Protein AF-K0Z4N2-F1 (afdb_monomer)

pLDDT: mean 85.34, std 14.77, range [38.12, 98.19]

Radius of gyration: 24.82 Å; Cα contacts (8 Å, |Δi|>4): 175; chains: 1; bounding box: 61×35×65 Å

Sequence (182 aa):
MTEPVSRLRSAIESILLVVDEPAPVEAIARALDAPEGDVRAELDAIGEELRARGSGAVLRGGEEGYRLYTSPDNAEAVEAFLVSGSRSRLSRAALETLAVVAYRQPATRAQVAAVRGVNVDGVMRTLNQRGLIRETEEPEGHARRYETTALFLEQLGISSLEELPDLAPLLPDVDLIDEEDE

Structure (mmCIF, N/CA/C/O backbone):
data_AF-K0Z4N2-F1
#
_entry.id   AF-K0Z4N2-F1
#
loop_
_atom_site.group_PDB
_atom_site.id
_atom_site.type_symbol
_atom_site.label_atom_id
_atom_site.label_alt_id
_atom_site.label_comp_id
_atom_site.label_asym_id
_atom_site.label_entity_id
_atom_site.label_seq_id
_atom_site.pdbx_PDB_ins_code
_atom_site.Cartn_x
_atom_site.Cartn_y
_atom_site.Cartn_z
_atom_site.occupancy
_atom_site.B_iso_or_equiv
_atom_site.auth_seq_id
_atom_site.auth_comp_id
_atom_site.auth_asym_id
_atom_site.auth_atom_id
_atom_site.pdbx_PDB_model_num
ATOM 1 N N . MET A 1 1 ? -11.254 19.600 28.649 1.00 46.41 1 MET A N 1
ATOM 2 C CA . MET A 1 1 ? -10.120 18.667 28.498 1.00 46.41 1 MET A CA 1
ATOM 3 C C . MET A 1 1 ? -10.729 17.297 28.327 1.00 46.41 1 MET A C 1
ATOM 5 O O . MET A 1 1 ? -11.388 16.848 29.253 1.00 46.41 1 MET A O 1
ATOM 9 N N . THR A 1 2 ? -10.638 16.712 27.138 1.00 66.00 2 THR A N 1
ATOM 10 C CA . THR A 1 2 ? -11.106 15.340 26.906 1.00 66.00 2 THR A CA 1
ATOM 11 C C . THR A 1 2 ? -10.157 14.411 27.652 1.00 66.00 2 THR A C 1
ATOM 13 O O . THR A 1 2 ? -8.941 14.564 27.513 1.00 66.00 2 THR A O 1
ATOM 16 N N . GLU A 1 3 ? -10.682 13.531 28.502 1.00 77.56 3 GLU A N 1
ATOM 17 C CA . GLU A 1 3 ? -9.845 12.527 29.158 1.00 77.56 3 GLU A CA 1
ATOM 18 C C . GLU A 1 3 ? -9.183 11.637 28.096 1.00 77.56 3 GLU A C 1
ATOM 20 O O . GLU A 1 3 ? -9.806 11.338 27.072 1.00 77.56 3 GLU A O 1
ATOM 25 N N . PRO A 1 4 ? -7.907 11.259 28.287 1.00 85.44 4 PRO A N 1
ATOM 26 C CA . PRO A 1 4 ? -7.236 10.352 27.372 1.00 85.44 4 PRO A CA 1
ATOM 27 C C . PRO A 1 4 ? -7.932 8.988 27.383 1.00 85.44 4 PRO A C 1
ATOM 29 O O . PRO A 1 4 ? -8.394 8.521 28.424 1.00 85.44 4 PRO A O 1
ATOM 32 N N . VAL A 1 5 ? -7.982 8.345 26.216 1.00 92.62 5 VAL A N 1
ATOM 33 C CA . VAL A 1 5 ? -8.509 6.983 26.081 1.00 92.62 5 VAL A CA 1
ATOM 34 C C . VAL A 1 5 ? -7.691 5.983 26.905 1.00 92.62 5 VAL A C 1
ATOM 36 O O . VAL A 1 5 ? -6.533 6.234 27.254 1.00 92.62 5 VAL A O 1
ATOM 39 N N . SER A 1 6 ? -8.288 4.825 27.202 1.00 95.94 6 SER A N 1
ATOM 40 C CA . SER A 1 6 ? -7.602 3.739 27.905 1.00 95.94 6 SER A CA 1
ATOM 41 C C . SER A 1 6 ? -6.339 3.300 27.142 1.00 95.94 6 SER A C 1
ATOM 43 O O . SER A 1 6 ? -6.245 3.409 25.915 1.00 95.94 6 SER A O 1
ATOM 45 N N . ARG A 1 7 ? -5.342 2.766 27.861 1.00 96.56 7 ARG A N 1
ATOM 46 C CA . ARG A 1 7 ? -4.128 2.221 27.224 1.00 96.56 7 ARG A CA 1
ATOM 47 C C . ARG A 1 7 ? -4.462 1.076 26.263 1.00 96.56 7 ARG A C 1
ATOM 49 O O . ARG A 1 7 ? -3.829 0.968 25.216 1.00 96.56 7 ARG A O 1
ATOM 56 N N . LEU A 1 8 ? -5.451 0.255 26.621 1.00 97.44 8 LEU A N 1
ATOM 57 C CA . LEU A 1 8 ? -5.945 -0.841 25.789 1.00 97.44 8 LEU A CA 1
ATOM 58 C C . LEU A 1 8 ? -6.506 -0.301 24.472 1.00 97.44 8 LEU A C 1
ATOM 60 O O . LEU A 1 8 ? -6.065 -0.714 23.403 1.00 97.44 8 LEU A O 1
ATOM 64 N N . ARG A 1 9 ? -7.396 0.690 24.552 1.00 97.50 9 ARG A N 1
ATOM 65 C CA . ARG A 1 9 ? -7.976 1.343 23.382 1.00 97.50 9 ARG A CA 1
ATOM 66 C C . ARG A 1 9 ? -6.918 1.947 22.467 1.00 97.50 9 ARG A C 1
ATOM 68 O O . ARG A 1 9 ? -6.932 1.693 21.267 1.00 97.50 9 ARG A O 1
ATOM 75 N N . SER A 1 10 ? -5.963 2.683 23.032 1.00 97.88 10 SER A N 1
ATOM 76 C CA . SER A 1 10 ? -4.859 3.270 22.262 1.00 97.88 10 SER A CA 1
ATOM 77 C C . SER A 1 10 ? -4.034 2.210 21.512 1.00 97.88 10 SER A C 1
ATOM 79 O O . SER A 1 10 ? -3.624 2.431 20.368 1.00 97.88 10 SER A O 1
ATOM 81 N N . ALA A 1 11 ? -3.815 1.041 22.120 1.00 98.00 11 ALA A N 1
ATOM 82 C CA . ALA A 1 11 ? -3.114 -0.064 21.474 1.00 98.00 11 ALA A CA 1
ATOM 83 C C . ALA A 1 11 ? -3.951 -0.715 20.357 1.00 98.00 11 ALA A C 1
ATOM 85 O O . ALA A 1 11 ? -3.418 -0.984 19.281 1.00 98.00 11 ALA A O 1
ATOM 86 N N . ILE A 1 12 ? -5.260 -0.901 20.568 1.00 98.19 12 ILE A N 1
ATOM 87 C CA . ILE A 1 12 ? -6.187 -1.417 19.547 1.00 98.19 12 ILE A CA 1
ATOM 88 C C . ILE A 1 12 ? -6.228 -0.483 18.332 1.00 98.19 12 ILE A C 1
ATOM 90 O O . ILE A 1 12 ? -6.081 -0.947 17.205 1.00 98.19 12 ILE A O 1
ATOM 94 N N . GLU A 1 13 ? -6.362 0.830 18.543 1.00 96.94 13 GLU A N 1
ATOM 95 C CA . GLU A 1 13 ? -6.340 1.830 17.464 1.00 96.94 13 GLU A CA 1
ATOM 96 C C . GLU A 1 13 ? -5.040 1.757 16.650 1.00 96.94 13 GLU A C 1
ATOM 98 O O . GLU A 1 13 ? -5.069 1.831 15.421 1.00 96.94 13 GLU A O 1
ATOM 103 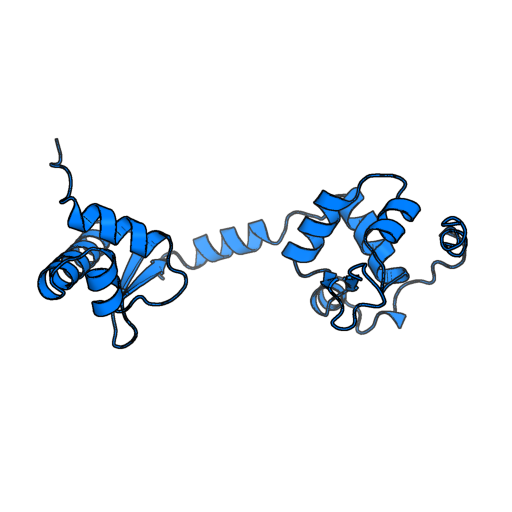N N . SER A 1 14 ? -3.906 1.540 17.323 1.00 96.44 14 SER A N 1
ATOM 104 C CA . SER A 1 14 ? -2.604 1.378 16.667 1.00 96.44 14 SER A CA 1
ATOM 105 C C . SER A 1 14 ? -2.537 0.112 15.808 1.00 96.44 14 SER A C 1
ATOM 107 O O . SER A 1 14 ? -2.009 0.159 14.700 1.00 96.44 14 SER A O 1
ATOM 109 N N . ILE A 1 15 ? -3.092 -1.009 16.283 1.00 95.25 15 ILE A N 1
ATOM 110 C CA . ILE A 1 15 ? -3.176 -2.252 15.500 1.00 95.25 15 ILE A CA 1
ATOM 111 C C . ILE A 1 15 ? -4.070 -2.040 14.275 1.00 95.25 15 ILE A C 1
ATOM 113 O O . ILE A 1 15 ? -3.644 -2.311 13.155 1.00 95.25 15 ILE A O 1
ATOM 117 N N . LEU A 1 16 ? -5.275 -1.493 14.466 1.00 94.88 16 LEU A N 1
ATOM 118 C CA . LEU A 1 16 ? -6.239 -1.248 13.387 1.00 94.88 16 LEU A CA 1
ATOM 119 C C . LEU A 1 16 ? -5.698 -0.328 12.281 1.00 94.88 16 LEU A C 1
ATOM 121 O O . LEU A 1 16 ? -6.149 -0.421 11.142 1.00 94.88 16 LEU A O 1
ATOM 125 N N . LEU A 1 17 ? -4.756 0.560 12.612 1.00 92.06 17 LEU A N 1
ATOM 126 C CA . LEU A 1 17 ? -4.110 1.457 11.654 1.00 92.06 17 LEU A CA 1
ATOM 127 C C . LEU A 1 17 ? -3.089 0.743 10.753 1.00 92.06 17 LEU A C 1
ATOM 129 O O . LEU A 1 17 ? -2.854 1.194 9.634 1.00 92.06 17 LEU A O 1
ATOM 133 N N . VAL A 1 18 ? -2.459 -0.329 11.241 1.00 86.75 18 VAL A N 1
ATOM 134 C CA . VAL A 1 18 ? -1.346 -1.008 10.553 1.00 86.75 18 VAL A CA 1
ATOM 135 C C . VAL A 1 18 ? -1.805 -2.242 9.773 1.00 86.75 18 VAL A C 1
ATOM 137 O O . VAL A 1 18 ? -1.155 -2.607 8.798 1.00 86.75 18 VAL A O 1
ATOM 140 N N . VAL A 1 19 ? -2.910 -2.878 10.170 1.00 83.06 19 VAL A N 1
ATOM 141 C CA . VAL A 1 19 ? -3.409 -4.095 9.508 1.00 83.06 19 VAL A CA 1
ATOM 142 C C . VAL A 1 19 ? -3.964 -3.818 8.105 1.00 83.06 19 VAL A C 1
ATOM 144 O O . VAL A 1 19 ? -4.750 -2.896 7.875 1.00 83.06 19 VAL A O 1
ATOM 147 N N . ASP A 1 20 ? -3.576 -4.659 7.153 1.00 83.56 20 ASP A N 1
ATOM 148 C CA . ASP A 1 20 ? -4.016 -4.655 5.757 1.00 83.56 20 ASP A CA 1
ATOM 149 C C . ASP A 1 20 ? -5.098 -5.707 5.455 1.00 83.56 20 ASP A C 1
ATOM 151 O O . ASP A 1 20 ? -5.709 -5.670 4.383 1.00 83.56 20 ASP A O 1
ATOM 155 N N . GLU A 1 21 ? -5.418 -6.561 6.426 1.00 84.31 21 GLU A N 1
ATOM 156 C CA . GLU A 1 21 ? -6.485 -7.568 6.402 1.00 84.31 21 GLU A CA 1
ATOM 157 C C . GLU A 1 21 ? -7.350 -7.485 7.678 1.00 84.31 21 GLU A C 1
ATOM 159 O O . GLU A 1 21 ? -6.913 -6.910 8.682 1.00 84.31 21 GLU A O 1
ATOM 164 N N . PRO A 1 22 ? -8.602 -7.992 7.663 1.00 91.44 22 PRO A N 1
ATOM 165 C CA . PRO A 1 22 ? -9.413 -8.125 8.873 1.00 91.44 22 PRO A CA 1
ATOM 166 C C . PRO A 1 22 ? -8.666 -8.861 9.992 1.00 91.44 22 PRO A C 1
ATOM 168 O O . PRO A 1 22 ? -8.147 -9.955 9.793 1.00 91.44 22 PRO A O 1
ATOM 171 N N . ALA A 1 23 ? -8.606 -8.247 11.175 1.00 92.50 23 ALA A N 1
ATOM 172 C CA . ALA A 1 23 ? -7.910 -8.794 12.333 1.00 92.50 23 ALA A CA 1
ATOM 173 C C . ALA A 1 23 ? -8.903 -9.489 13.285 1.00 92.50 23 ALA A C 1
ATOM 175 O O . ALA A 1 23 ? -9.780 -8.811 13.838 1.00 92.50 23 ALA A O 1
ATOM 176 N N . PRO A 1 24 ? -8.788 -10.812 13.515 1.00 97.19 24 PRO A N 1
ATOM 177 C CA . PRO A 1 24 ? -9.640 -11.522 14.467 1.00 97.19 24 PRO A CA 1
ATOM 178 C C . PRO A 1 24 ? -9.479 -10.983 15.892 1.00 97.19 24 PRO A C 1
ATOM 180 O O . PRO A 1 24 ? -8.371 -10.627 16.310 1.00 97.19 24 PRO A O 1
ATOM 183 N N . VAL A 1 25 ? -10.567 -10.957 16.668 1.00 97.44 25 VAL A N 1
ATOM 184 C CA . VAL A 1 25 ? -10.555 -10.447 18.055 1.00 97.44 25 VAL A CA 1
ATOM 185 C C . VAL A 1 25 ? -9.572 -11.241 18.910 1.00 97.44 25 VAL A C 1
ATOM 187 O O . VAL A 1 25 ? -8.819 -10.664 19.688 1.00 97.44 25 VAL A O 1
ATOM 190 N N . GLU A 1 26 ? -9.523 -12.552 18.702 1.00 97.56 26 GLU A N 1
ATOM 191 C CA . GLU A 1 26 ? -8.652 -13.499 19.392 1.00 97.56 26 GLU A CA 1
ATOM 192 C C . GLU A 1 26 ? -7.171 -13.187 19.119 1.00 97.56 26 GLU A C 1
ATOM 194 O O . GLU A 1 26 ? -6.314 -13.343 19.991 1.00 97.56 26 GLU A O 1
ATOM 199 N N . ALA A 1 27 ? -6.849 -12.726 17.905 1.00 96.62 27 ALA A N 1
ATOM 200 C CA . ALA A 1 27 ? -5.492 -12.342 17.529 1.00 96.62 27 ALA A CA 1
ATOM 201 C C . ALA A 1 27 ? -5.078 -11.018 18.188 1.00 96.62 27 ALA A C 1
ATOM 203 O O . ALA A 1 27 ? -3.973 -10.926 18.726 1.00 96.62 27 ALA A O 1
ATOM 204 N N . ILE A 1 28 ? -5.973 -10.023 18.202 1.00 97.31 28 ILE A N 1
ATOM 205 C CA . ILE A 1 28 ? -5.749 -8.731 18.869 1.00 97.31 28 ILE A CA 1
ATOM 206 C C . ILE A 1 28 ? -5.593 -8.937 20.382 1.00 97.31 28 ILE A C 1
ATOM 208 O O . ILE A 1 28 ? -4.630 -8.456 20.975 1.00 97.31 28 ILE A O 1
ATOM 212 N N . ALA A 1 29 ? -6.497 -9.699 20.998 1.00 98.12 29 ALA A N 1
ATOM 213 C CA . ALA A 1 29 ? -6.470 -10.033 22.419 1.00 98.12 29 ALA A CA 1
ATOM 214 C C . ALA A 1 29 ? -5.163 -10.718 22.826 1.00 98.12 29 ALA A C 1
ATOM 216 O O . ALA A 1 29 ? -4.517 -10.306 23.789 1.00 98.12 29 ALA A O 1
ATOM 217 N N . ARG A 1 30 ? -4.714 -11.700 22.035 1.00 97.94 30 ARG A N 1
ATOM 218 C CA . ARG A 1 30 ? -3.434 -12.383 22.254 1.00 97.94 30 ARG A CA 1
ATOM 219 C C . ARG A 1 30 ? -2.238 -11.440 22.139 1.00 97.94 30 ARG A C 1
ATOM 221 O O . ARG A 1 30 ? -1.315 -11.546 22.937 1.00 97.94 30 ARG A O 1
ATOM 228 N N . ALA A 1 31 ? -2.234 -10.539 21.156 1.00 97.06 31 ALA A N 1
ATOM 229 C CA . ALA A 1 31 ? -1.140 -9.589 20.961 1.00 97.06 31 ALA A CA 1
ATOM 230 C C . ALA A 1 31 ? -1.033 -8.565 22.104 1.00 97.06 31 ALA A C 1
ATOM 232 O O . ALA A 1 31 ? 0.063 -8.097 22.410 1.00 97.06 31 ALA A O 1
ATOM 233 N N . LEU A 1 32 ? -2.163 -8.220 22.723 1.00 97.38 32 LEU A N 1
ATOM 234 C CA . LEU A 1 32 ? -2.250 -7.222 23.788 1.00 97.38 32 LEU A CA 1
ATOM 235 C C . LEU A 1 32 ? -2.243 -7.815 25.203 1.00 97.38 32 LEU A C 1
ATOM 237 O O . LEU A 1 32 ? -2.269 -7.042 26.157 1.00 97.38 32 LEU A O 1
ATOM 241 N N . ASP A 1 33 ? -2.205 -9.146 25.333 1.00 97.38 33 ASP A N 1
ATOM 242 C CA . ASP A 1 33 ? -2.365 -9.867 26.605 1.00 97.38 33 ASP A CA 1
ATOM 243 C C . ASP A 1 33 ? -3.605 -9.380 27.384 1.00 97.38 33 ASP A C 1
ATOM 245 O O . ASP A 1 33 ? -3.544 -9.013 28.558 1.00 97.38 33 ASP A O 1
ATOM 249 N N . ALA A 1 34 ? -4.741 -9.302 26.682 1.00 97.56 34 ALA A N 1
ATOM 250 C CA . ALA A 1 34 ? -5.994 -8.752 27.194 1.00 97.56 34 ALA A CA 1
ATOM 251 C C . ALA A 1 34 ? -7.169 -9.727 26.991 1.00 97.56 34 ALA A C 1
ATOM 253 O O . ALA A 1 34 ? -7.159 -10.507 26.037 1.00 97.56 34 ALA A O 1
ATOM 254 N N . PRO A 1 35 ? -8.215 -9.684 27.839 1.00 98.19 35 PRO A N 1
ATOM 255 C CA . PRO A 1 35 ? -9.422 -10.479 27.628 1.00 98.19 35 PRO A CA 1
ATOM 256 C C . PRO A 1 35 ? -10.139 -10.103 26.325 1.00 98.19 35 PRO A C 1
ATOM 258 O O . PRO A 1 35 ? -10.365 -8.927 26.043 1.00 98.19 35 PRO A O 1
ATOM 261 N N . GLU A 1 36 ? -10.588 -11.099 25.557 1.00 97.38 36 GLU A N 1
ATOM 262 C CA . GLU A 1 36 ? -11.327 -10.875 24.301 1.00 97.38 36 GLU A CA 1
ATOM 263 C C . GLU A 1 36 ? -12.598 -10.035 24.490 1.00 97.38 36 GLU A C 1
ATOM 265 O O . GLU A 1 36 ? -12.964 -9.257 23.609 1.00 97.38 36 GLU A O 1
ATOM 270 N N . GLY A 1 37 ? -13.261 -10.163 25.646 1.00 97.50 37 GLY A N 1
ATOM 271 C CA . GLY A 1 37 ? -14.437 -9.363 25.990 1.00 97.50 37 GLY A CA 1
ATOM 272 C C . GLY A 1 37 ? -14.130 -7.867 26.088 1.00 97.50 37 GLY A C 1
ATOM 273 O O . GLY A 1 37 ? -14.891 -7.058 25.561 1.00 97.50 37 GLY A O 1
ATOM 274 N N . ASP A 1 38 ? -12.990 -7.511 26.682 1.00 97.94 38 ASP A N 1
ATOM 275 C CA . ASP A 1 38 ? -12.554 -6.117 26.813 1.00 97.94 38 ASP A CA 1
ATOM 276 C C . ASP A 1 38 ? -12.148 -5.552 25.447 1.00 97.94 38 ASP A C 1
ATOM 278 O O . ASP A 1 38 ? -12.523 -4.437 25.093 1.00 97.94 38 ASP A O 1
ATOM 282 N N . VAL A 1 39 ? -11.448 -6.352 24.633 1.00 98.19 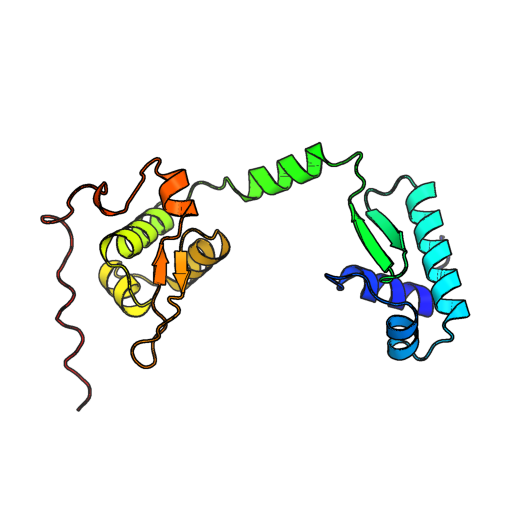39 VAL A N 1
ATOM 283 C CA . VAL A 1 39 ? -11.088 -5.974 23.257 1.00 98.19 39 VAL A CA 1
ATOM 284 C C . VAL A 1 39 ? -12.334 -5.735 22.408 1.00 98.19 39 VAL A C 1
ATOM 286 O O . VAL A 1 39 ? -12.406 -4.732 21.702 1.00 98.19 39 VAL A O 1
ATOM 289 N N . ARG A 1 40 ? -13.336 -6.619 22.489 1.00 97.12 40 ARG A N 1
ATOM 290 C CA . ARG A 1 40 ? -14.600 -6.464 21.759 1.00 97.12 40 ARG A CA 1
ATOM 291 C C . ARG A 1 40 ? -15.353 -5.211 22.200 1.00 97.12 40 ARG A C 1
ATOM 293 O O . ARG A 1 40 ? -15.808 -4.460 21.345 1.00 97.12 40 ARG A O 1
ATOM 300 N N . ALA A 1 41 ? -15.423 -4.956 23.505 1.00 96.94 41 ALA A N 1
ATOM 301 C CA . ALA A 1 41 ? -16.062 -3.756 24.037 1.00 96.94 41 ALA A CA 1
ATOM 302 C C . ALA A 1 41 ? -15.389 -2.470 23.527 1.00 96.94 41 ALA A C 1
ATOM 304 O O . ALA A 1 41 ? -16.078 -1.535 23.121 1.00 96.94 41 ALA A O 1
ATOM 305 N N . GLU A 1 42 ? -14.054 -2.433 23.493 1.00 98.00 42 GLU A N 1
ATOM 306 C CA . GLU A 1 42 ? -13.311 -1.288 22.956 1.00 98.00 42 GLU A CA 1
ATOM 307 C C . GLU A 1 42 ? -13.486 -1.148 21.435 1.00 98.00 42 GLU A C 1
ATOM 309 O O . GLU A 1 42 ? -13.669 -0.037 20.943 1.00 98.00 42 GLU A O 1
ATOM 314 N N . LEU A 1 43 ? -13.499 -2.248 20.673 1.00 97.94 43 LEU A N 1
ATOM 315 C CA . LEU 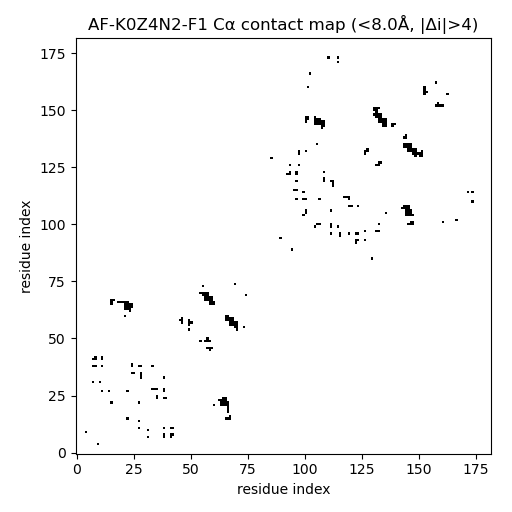A 1 43 ? -13.784 -2.224 19.232 1.00 97.94 43 LEU A CA 1
ATOM 316 C C . LEU A 1 43 ? -15.185 -1.673 18.937 1.00 97.94 43 LEU A C 1
ATOM 318 O O . LEU A 1 43 ? -15.341 -0.821 18.059 1.00 97.94 43 LEU A O 1
ATOM 322 N N . ASP A 1 44 ? -16.196 -2.111 19.685 1.00 96.69 44 ASP A N 1
ATOM 323 C CA . ASP A 1 44 ? -17.566 -1.623 19.534 1.00 96.69 44 ASP A CA 1
ATOM 324 C C . ASP A 1 44 ? -17.653 -0.127 19.885 1.00 96.69 44 ASP A C 1
ATOM 326 O O . ASP A 1 44 ? -18.230 0.653 19.122 1.00 96.69 44 ASP A O 1
ATOM 330 N N . ALA A 1 45 ? -16.997 0.303 20.970 1.00 96.56 45 ALA A N 1
ATOM 331 C CA . ALA A 1 45 ? -16.923 1.709 21.368 1.00 96.56 45 ALA A CA 1
ATOM 332 C C . ALA A 1 45 ? -16.206 2.591 20.329 1.00 96.56 45 ALA A C 1
ATOM 334 O O . ALA A 1 45 ? -16.687 3.682 20.017 1.00 96.56 45 ALA A O 1
ATOM 335 N N . ILE A 1 46 ? -15.095 2.120 19.749 1.00 97.25 46 ILE A N 1
ATOM 336 C CA . ILE A 1 46 ? -14.397 2.806 18.649 1.00 97.25 46 ILE A CA 1
ATOM 337 C C . ILE A 1 46 ? -15.340 2.955 17.451 1.00 97.25 46 ILE A C 1
ATOM 339 O O . ILE A 1 46 ? -15.450 4.039 16.877 1.00 97.25 46 ILE A O 1
ATOM 343 N N . GLY A 1 47 ? -16.035 1.881 17.068 1.00 96.69 47 GLY A N 1
ATOM 344 C CA . GLY A 1 47 ? -16.975 1.899 15.950 1.00 96.69 47 GLY A CA 1
ATOM 345 C C . GLY A 1 47 ? -18.112 2.903 16.148 1.00 96.69 47 GLY A C 1
ATOM 346 O O . GLY A 1 47 ? -18.399 3.690 15.244 1.00 96.69 47 GLY A O 1
ATOM 347 N N . GLU A 1 48 ? -18.730 2.907 17.329 1.00 96.31 48 GLU A N 1
ATOM 348 C CA . GLU A 1 48 ? -19.769 3.867 17.718 1.00 96.31 48 GLU A CA 1
ATOM 349 C C . GLU A 1 48 ? -19.253 5.309 17.689 1.00 96.31 48 GLU A C 1
ATOM 351 O O . GLU A 1 48 ? -19.886 6.176 17.088 1.00 96.31 48 GLU A O 1
ATOM 356 N N . GLU A 1 49 ? -18.077 5.579 18.263 1.00 96.00 49 GLU A N 1
ATOM 357 C CA . GLU A 1 49 ? -17.508 6.928 18.291 1.00 96.00 49 GLU A CA 1
ATOM 358 C C . GLU A 1 49 ? -17.196 7.455 16.885 1.00 96.00 49 GLU A C 1
ATOM 360 O O . GLU A 1 49 ? -17.512 8.606 16.564 1.00 96.00 49 GLU A O 1
ATOM 365 N N . LEU A 1 50 ? -16.608 6.615 16.024 1.00 96.12 50 LEU A N 1
ATOM 366 C CA . LEU A 1 50 ? -16.326 6.966 14.632 1.00 96.12 50 LEU A CA 1
ATOM 367 C C . LEU A 1 50 ? -17.609 7.336 13.881 1.00 96.12 50 LEU A C 1
ATOM 369 O O . LEU A 1 50 ? -17.615 8.331 13.151 1.00 96.12 50 LEU A O 1
ATOM 373 N N . ARG A 1 51 ? -18.698 6.586 14.091 1.00 94.69 51 ARG A N 1
ATOM 374 C CA . ARG A 1 51 ? -20.008 6.893 13.498 1.00 94.69 51 ARG A CA 1
ATOM 375 C C . ARG A 1 51 ? -20.603 8.174 14.076 1.00 94.69 51 ARG A C 1
ATOM 377 O O . ARG A 1 51 ? -20.994 9.050 13.311 1.00 94.69 51 ARG A O 1
ATOM 384 N N . ALA A 1 52 ? -20.627 8.314 15.401 1.00 96.12 52 ALA A N 1
ATOM 385 C CA . ALA A 1 52 ? -21.254 9.439 16.095 1.00 96.12 52 ALA A CA 1
ATOM 386 C C . ALA A 1 52 ? -20.635 10.792 15.716 1.00 96.12 52 ALA A C 1
ATOM 388 O O . ALA A 1 52 ? -21.345 11.790 15.606 1.00 96.12 52 ALA A O 1
ATOM 389 N N . ARG A 1 53 ? -19.320 10.832 15.472 1.00 96.00 53 ARG A N 1
ATOM 390 C CA . ARG A 1 53 ? -18.624 12.056 15.045 1.00 96.00 53 ARG A CA 1
ATOM 391 C C . ARG A 1 53 ? -18.650 12.305 13.531 1.00 96.00 53 ARG A C 1
ATOM 393 O O . ARG A 1 53 ? -18.057 13.284 13.088 1.00 96.00 53 ARG A O 1
ATOM 400 N N . GLY A 1 54 ? -19.261 11.418 12.738 1.00 94.62 54 GLY A N 1
ATOM 401 C CA . GLY A 1 54 ? -19.265 11.503 11.272 1.00 94.62 54 GLY A CA 1
ATOM 402 C C . GLY A 1 54 ? -17.880 11.298 10.646 1.00 94.62 54 GLY A C 1
ATOM 403 O O . GLY A 1 54 ? -17.495 12.018 9.727 1.00 94.62 54 GLY A O 1
ATOM 404 N N . SER A 1 55 ? -17.080 10.367 11.177 1.00 96.62 55 SER A N 1
ATOM 405 C CA . SER A 1 55 ? -15.709 10.142 10.713 1.00 96.62 55 SER A CA 1
ATOM 406 C C . SER A 1 55 ? -15.659 9.562 9.296 1.00 96.62 55 SER A C 1
ATOM 408 O O . SER A 1 55 ? -16.437 8.684 8.939 1.00 96.62 55 SER A O 1
ATOM 410 N N . GLY A 1 56 ? -14.665 9.982 8.507 1.00 96.00 56 GLY A N 1
ATOM 411 C CA . GLY A 1 56 ? -14.361 9.357 7.216 1.00 96.00 56 GLY A CA 1
ATOM 412 C C . GLY A 1 56 ? -13.750 7.954 7.323 1.00 96.00 56 GLY A C 1
ATOM 413 O O . GLY A 1 56 ? -13.612 7.294 6.297 1.00 96.00 56 GLY A O 1
ATOM 414 N N . ALA A 1 57 ? -13.392 7.505 8.529 1.00 95.38 57 ALA A N 1
ATOM 415 C CA . ALA A 1 57 ? -12.967 6.141 8.819 1.00 95.38 57 ALA A CA 1
ATOM 416 C C . ALA A 1 57 ? -14.133 5.340 9.415 1.00 95.38 57 ALA A C 1
ATOM 418 O O . ALA A 1 57 ? -14.812 5.809 10.327 1.00 95.38 57 ALA A O 1
ATOM 419 N N . VAL A 1 58 ? -14.339 4.122 8.920 1.00 94.94 58 VAL A N 1
ATOM 420 C CA . VAL A 1 58 ? -15.414 3.218 9.334 1.00 94.94 58 VAL A CA 1
ATOM 421 C C . VAL A 1 58 ? -14.804 1.904 9.793 1.00 94.94 58 VAL A C 1
ATOM 423 O O . VAL A 1 58 ? -14.217 1.176 8.995 1.00 94.94 58 VAL A O 1
ATOM 426 N N . LEU A 1 59 ? -14.975 1.578 11.072 1.00 96.62 59 LEU A N 1
ATOM 427 C CA . LEU A 1 59 ? -14.653 0.251 11.583 1.00 96.62 59 LEU A CA 1
ATOM 428 C C . LEU A 1 59 ? -15.753 -0.730 11.164 1.00 96.62 59 LEU A C 1
ATOM 430 O O . LEU A 1 59 ? -16.935 -0.517 11.459 1.00 96.62 59 LEU A O 1
ATOM 434 N N . ARG A 1 60 ? -15.364 -1.800 10.471 1.00 91.88 60 ARG A N 1
ATOM 435 C CA . ARG A 1 60 ? -16.244 -2.922 10.134 1.00 91.88 60 ARG A CA 1
ATOM 436 C C . ARG A 1 60 ? -15.737 -4.171 10.839 1.00 91.88 60 ARG A C 1
ATOM 438 O O . ARG A 1 60 ? -14.536 -4.426 10.824 1.00 91.88 60 ARG A O 1
ATOM 445 N N . GLY A 1 61 ? -16.661 -4.903 11.450 1.00 88.62 61 GLY A N 1
ATOM 446 C CA . GLY A 1 61 ? -16.428 -6.213 12.050 1.00 88.62 61 GLY A CA 1
ATOM 447 C C . GLY A 1 61 ? -17.247 -7.287 11.334 1.00 88.62 61 GLY A C 1
ATOM 448 O O . GLY A 1 61 ? -18.263 -6.976 10.708 1.00 88.62 61 GLY A O 1
ATOM 449 N N . GLY A 1 62 ? -16.812 -8.538 11.439 1.00 84.62 62 GLY A N 1
ATOM 450 C CA . GLY A 1 62 ? -17.490 -9.714 10.897 1.00 84.62 62 GLY A CA 1
ATOM 451 C C . GLY A 1 62 ? -16.840 -11.006 11.392 1.00 84.62 62 GLY A C 1
ATOM 452 O O . GLY A 1 62 ? -16.026 -10.973 12.313 1.00 84.62 62 GLY A O 1
ATOM 453 N N . GLU A 1 63 ? -17.181 -12.136 10.771 1.00 83.38 63 GLU A N 1
ATOM 454 C CA . GLU A 1 63 ? -16.582 -13.442 11.102 1.00 83.38 63 GLU A CA 1
ATOM 455 C C . GLU A 1 63 ? -15.062 -13.462 10.877 1.00 83.38 63 GLU A C 1
ATOM 457 O O . GLU A 1 63 ? -14.334 -14.097 11.631 1.00 83.38 63 GLU A O 1
ATOM 462 N N . GLU A 1 64 ? -14.580 -12.711 9.884 1.00 82.50 64 GLU A N 1
ATOM 463 C CA . GLU A 1 64 ? -13.156 -12.606 9.534 1.00 82.50 64 GLU A CA 1
ATOM 464 C C . GLU A 1 64 ? -12.366 -11.672 10.472 1.00 82.50 64 GLU A C 1
ATOM 466 O O . GLU A 1 64 ? -11.140 -11.644 10.427 1.00 82.50 64 GLU A O 1
ATOM 471 N N . GLY A 1 65 ? -13.047 -10.912 11.338 1.00 93.00 65 GLY A N 1
ATOM 472 C CA . GLY A 1 65 ? -12.428 -9.955 12.254 1.00 93.00 65 GLY A CA 1
ATOM 473 C C . GLY A 1 65 ? -12.770 -8.496 11.952 1.00 93.00 65 GLY A C 1
ATOM 474 O O . GLY A 1 65 ? -13.796 -8.191 11.343 1.00 93.00 65 GLY A O 1
ATOM 475 N N . TYR A 1 66 ? -11.926 -7.581 12.435 1.00 95.94 66 TYR A N 1
ATOM 476 C CA . TYR A 1 66 ? -12.155 -6.136 12.411 1.00 95.94 66 TYR A CA 1
ATOM 477 C C . TYR A 1 66 ? -11.108 -5.398 11.576 1.00 95.94 66 TYR A C 1
ATOM 479 O O . TYR A 1 66 ? -9.917 -5.693 11.653 1.00 95.94 66 TYR A O 1
ATOM 487 N N . ARG A 1 67 ? -11.549 -4.394 10.808 1.00 93.50 67 ARG A N 1
ATOM 488 C CA . ARG A 1 67 ? -10.667 -3.505 10.034 1.00 93.50 67 ARG A CA 1
ATOM 489 C C . ARG A 1 67 ? -11.282 -2.124 9.807 1.00 93.50 67 ARG A C 1
ATOM 491 O O . ARG A 1 67 ? -12.503 -1.974 9.722 1.00 93.50 67 ARG A O 1
ATOM 498 N N . LEU A 1 68 ? -10.419 -1.114 9.686 1.00 94.75 68 LEU A N 1
ATOM 499 C CA . LEU A 1 68 ? -10.793 0.234 9.262 1.00 94.75 68 LEU A CA 1
ATOM 500 C C . LEU A 1 68 ? -10.885 0.340 7.735 1.00 94.75 68 LEU A C 1
ATOM 502 O O . LEU A 1 68 ? -9.978 -0.049 7.004 1.00 94.75 68 LEU A O 1
ATOM 506 N N . TYR A 1 69 ? -11.974 0.941 7.272 1.00 92.31 69 TYR A N 1
ATOM 507 C CA . TYR A 1 69 ? -12.238 1.269 5.875 1.00 92.31 69 TYR A CA 1
ATOM 508 C C . TYR A 1 69 ? -12.503 2.766 5.731 1.00 92.31 69 TYR A C 1
ATOM 510 O O . TYR A 1 69 ? -12.760 3.465 6.712 1.00 92.31 69 TYR A O 1
ATOM 518 N N . THR A 1 70 ? -12.491 3.268 4.501 1.00 93.56 70 THR A N 1
ATOM 519 C CA . THR A 1 70 ? -13.008 4.606 4.207 1.00 93.56 70 THR A CA 1
ATOM 520 C C . THR A 1 70 ? -14.538 4.605 4.200 1.00 93.56 70 THR A C 1
ATOM 522 O O . THR A 1 70 ? -15.188 3.604 3.882 1.00 93.56 70 THR A O 1
ATOM 525 N N . SER A 1 71 ? -15.128 5.740 4.571 1.00 94.12 71 SER A N 1
ATOM 526 C CA . SER A 1 71 ? -16.566 5.960 4.442 1.00 94.12 71 SER A CA 1
ATOM 527 C C . SER A 1 71 ? -16.970 5.950 2.961 1.00 94.12 71 SER A C 1
ATOM 529 O O . SER A 1 71 ? -16.302 6.616 2.162 1.00 94.12 71 SER A O 1
ATOM 531 N N . PRO A 1 72 ? -18.054 5.242 2.584 1.00 87.62 72 PRO A N 1
ATOM 532 C CA . PRO A 1 72 ? -18.554 5.229 1.209 1.00 87.62 72 PRO A CA 1
ATOM 533 C C . PRO A 1 72 ? -18.987 6.619 0.724 1.00 87.62 72 PRO A C 1
ATOM 535 O O . PRO A 1 72 ? -18.856 6.904 -0.461 1.00 87.62 72 PRO A O 1
ATOM 538 N N . ASP A 1 73 ? -19.404 7.510 1.630 1.00 93.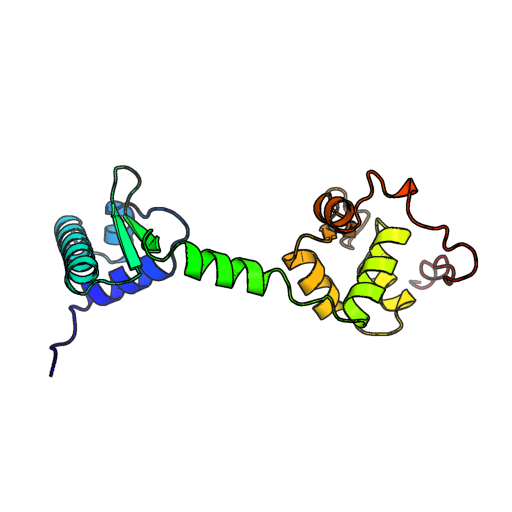88 73 ASP A N 1
ATOM 539 C CA . ASP A 1 73 ? -19.776 8.893 1.295 1.00 93.88 73 ASP A CA 1
ATOM 540 C C . ASP A 1 73 ? -18.590 9.704 0.741 1.00 93.88 73 ASP A C 1
ATOM 542 O O . ASP A 1 73 ? -18.777 10.712 0.068 1.00 93.88 73 ASP A O 1
ATOM 546 N N . ASN A 1 74 ? -17.357 9.249 0.996 1.00 95.25 74 ASN A N 1
ATOM 547 C CA . ASN A 1 74 ? -16.126 9.881 0.527 1.00 95.25 74 ASN A CA 1
ATOM 548 C C . ASN A 1 74 ? -15.534 9.198 -0.718 1.00 95.25 74 ASN A C 1
ATOM 550 O O . ASN A 1 74 ? -14.380 9.470 -1.056 1.00 95.25 74 ASN A O 1
ATOM 554 N N . ALA A 1 75 ? -16.278 8.309 -1.390 1.00 87.88 75 ALA A N 1
ATOM 555 C CA . ALA A 1 75 ? -15.783 7.551 -2.541 1.00 87.88 75 ALA A CA 1
ATOM 556 C C . ALA A 1 75 ? -15.191 8.460 -3.632 1.00 87.88 75 ALA A C 1
ATOM 558 O O . ALA A 1 75 ? -14.056 8.235 -4.043 1.00 87.88 75 ALA A O 1
ATOM 559 N N . GLU A 1 76 ? -15.892 9.533 -4.018 1.00 88.62 76 GLU A N 1
ATOM 560 C CA . GLU A 1 76 ? -15.415 10.480 -5.039 1.00 88.62 76 GLU A CA 1
ATOM 561 C C . GLU A 1 76 ? -14.099 11.169 -4.639 1.00 88.62 76 GLU A C 1
ATOM 563 O O . GLU A 1 76 ? -13.200 11.335 -5.461 1.00 88.62 76 GLU A O 1
ATOM 568 N N . ALA A 1 77 ? -13.948 11.554 -3.366 1.00 90.81 77 ALA A N 1
ATOM 569 C CA . ALA A 1 77 ? -12.738 12.212 -2.871 1.00 90.81 77 ALA A CA 1
ATOM 570 C C . ALA A 1 77 ? -11.539 11.251 -2.823 1.00 90.81 77 ALA A C 1
ATOM 572 O O . ALA A 1 77 ? -10.422 11.626 -3.190 1.00 90.81 77 ALA A O 1
ATOM 573 N N . VAL A 1 78 ? -11.772 10.006 -2.394 1.00 86.81 78 VAL A N 1
ATOM 574 C CA . VAL A 1 78 ? -10.760 8.940 -2.398 1.00 86.81 78 VAL A CA 1
ATOM 575 C C . VAL A 1 78 ? -10.355 8.607 -3.832 1.00 86.81 78 VAL A C 1
ATOM 577 O O . VAL A 1 78 ? -9.163 8.539 -4.123 1.00 86.81 78 VAL A O 1
ATOM 580 N N . GLU A 1 79 ? -11.318 8.472 -4.743 1.00 83.00 79 GLU A N 1
ATOM 581 C CA . GLU A 1 79 ? -11.059 8.227 -6.160 1.00 83.00 79 GLU A CA 1
ATOM 582 C C . GLU A 1 79 ? -10.261 9.375 -6.781 1.00 83.00 79 GLU A C 1
ATOM 584 O O . GLU A 1 79 ? -9.217 9.135 -7.378 1.00 83.00 79 GLU A O 1
ATOM 589 N N . ALA A 1 80 ? -10.663 10.631 -6.574 1.00 82.81 80 ALA A N 1
ATOM 590 C CA . ALA A 1 80 ? -9.925 11.789 -7.072 1.00 82.81 80 ALA A CA 1
ATOM 591 C C . ALA A 1 80 ? -8.479 11.833 -6.544 1.00 82.81 80 ALA A C 1
ATOM 593 O O . ALA A 1 80 ? -7.554 12.170 -7.290 1.00 82.81 80 ALA A O 1
ATOM 594 N N . PHE A 1 81 ? -8.249 11.465 -5.280 1.00 77.69 81 PHE A N 1
ATOM 595 C CA . PHE A 1 81 ? -6.906 11.370 -4.704 1.00 77.69 81 PHE A CA 1
ATOM 596 C C . PHE A 1 81 ? -6.079 10.232 -5.327 1.00 77.69 81 PHE A C 1
ATOM 598 O O . PHE A 1 81 ? -4.932 10.445 -5.719 1.00 77.69 81 PHE A O 1
ATOM 605 N N . LEU A 1 82 ? -6.659 9.042 -5.492 1.00 73.06 82 LEU A N 1
ATOM 606 C CA . LEU A 1 82 ? -5.980 7.896 -6.108 1.00 73.06 82 LEU A CA 1
ATOM 607 C C . LEU A 1 82 ? -5.695 8.138 -7.602 1.00 73.06 82 LEU A C 1
ATOM 609 O O . LEU A 1 82 ? -4.597 7.856 -8.086 1.00 73.06 82 LEU A O 1
ATOM 613 N N . VAL A 1 83 ? -6.639 8.744 -8.326 1.00 61.22 83 VAL A N 1
ATOM 614 C CA . VAL A 1 83 ? -6.513 9.107 -9.746 1.00 61.22 83 VAL A CA 1
ATOM 615 C C . VAL A 1 83 ? -5.519 10.258 -9.947 1.00 61.22 83 VAL A C 1
ATOM 617 O O . VAL A 1 83 ? -4.741 10.237 -10.903 1.00 61.22 83 VAL A O 1
ATOM 620 N N . SER A 1 84 ? -5.470 11.245 -9.045 1.00 55.56 84 SER A N 1
ATOM 621 C CA . SER A 1 84 ? -4.450 12.308 -9.092 1.00 55.56 84 SER A CA 1
ATOM 622 C C . SER A 1 84 ? -3.054 11.805 -8.701 1.00 55.56 84 SER A C 1
ATOM 624 O O . SER A 1 84 ? -2.069 12.243 -9.299 1.00 55.56 84 SER A O 1
ATOM 626 N N . GLY A 1 85 ? -2.956 10.813 -7.807 1.00 48.47 85 GLY A N 1
ATOM 627 C CA . GLY A 1 85 ? -1.717 10.078 -7.519 1.00 48.47 85 GLY A CA 1
ATOM 628 C C . GLY A 1 85 ? -1.220 9.222 -8.695 1.00 48.47 85 GLY A C 1
ATOM 629 O O . GLY A 1 85 ? -0.012 9.065 -8.880 1.00 48.47 85 GLY A O 1
ATOM 630 N N . SER A 1 86 ? -2.138 8.746 -9.543 1.00 50.19 86 SER A N 1
ATOM 631 C CA . SER A 1 86 ? -1.860 7.973 -10.766 1.00 50.19 86 SER A CA 1
ATOM 632 C C . SER A 1 86 ? -1.426 8.837 -11.970 1.00 50.19 86 SER A C 1
ATOM 634 O O . SER A 1 86 ? -0.783 8.340 -12.894 1.00 50.19 86 SER A O 1
ATOM 636 N N . ARG A 1 87 ? -1.684 10.156 -11.963 1.00 52.44 87 ARG A N 1
ATOM 637 C CA . ARG A 1 87 ? -1.448 11.051 -13.121 1.00 52.44 87 ARG A CA 1
ATOM 638 C C . ARG A 1 87 ? -0.386 12.131 -12.920 1.00 52.44 87 ARG A C 1
ATOM 640 O O . ARG A 1 87 ? -0.430 13.177 -13.569 1.00 52.44 87 ARG A O 1
ATOM 647 N N . SER A 1 88 ? 0.638 11.895 -12.103 1.00 57.62 88 SER A N 1
ATOM 648 C CA . SER A 1 88 ? 1.863 12.679 -12.292 1.00 57.62 88 SER A CA 1
ATOM 649 C C . SER A 1 88 ? 2.454 12.266 -13.645 1.00 57.62 88 SER A C 1
ATOM 651 O O . SER A 1 88 ? 2.843 11.110 -13.819 1.00 57.62 88 SER A O 1
ATOM 653 N N . ARG A 1 89 ? 2.508 13.191 -14.615 1.00 69.44 89 ARG A N 1
ATOM 654 C CA . ARG A 1 89 ? 3.244 12.969 -15.871 1.00 69.44 89 ARG A CA 1
ATOM 655 C C . ARG A 1 89 ? 4.618 12.410 -15.513 1.00 69.44 89 ARG A C 1
ATOM 657 O O . ARG A 1 89 ? 5.277 12.944 -14.615 1.00 69.44 89 ARG A O 1
ATOM 664 N N . LEU A 1 90 ? 5.025 11.329 -16.174 1.00 78.38 90 LEU A N 1
ATOM 665 C CA . LEU A 1 90 ? 6.390 10.837 -16.041 1.00 78.38 90 LEU A CA 1
ATOM 666 C C . LEU A 1 90 ? 7.336 11.998 -16.358 1.00 78.38 90 LEU A C 1
ATOM 668 O O . LEU A 1 90 ? 7.134 12.736 -17.328 1.00 78.38 90 LEU A O 1
ATOM 672 N N . SER A 1 91 ? 8.339 12.197 -15.504 1.00 84.38 91 SER A N 1
ATOM 673 C CA . SER A 1 91 ? 9.388 13.167 -15.794 1.00 84.38 91 SER A CA 1
ATOM 674 C C . SER A 1 91 ? 10.090 12.767 -17.091 1.00 84.38 91 SER A C 1
ATOM 676 O O . SER A 1 91 ? 10.062 11.602 -17.492 1.00 84.38 91 SER A O 1
ATOM 678 N N . ARG A 1 92 ? 10.773 13.712 -17.739 1.00 83.25 92 ARG A N 1
ATOM 679 C CA . ARG A 1 92 ? 11.579 13.403 -18.926 1.00 83.25 92 ARG A CA 1
ATOM 680 C C . ARG A 1 92 ? 12.561 12.256 -18.658 1.00 83.25 92 ARG A C 1
ATOM 682 O O . ARG A 1 92 ? 12.631 11.322 -19.444 1.00 83.25 92 ARG A O 1
ATOM 689 N N . ALA A 1 93 ? 13.231 12.278 -17.505 1.00 84.81 93 ALA A N 1
ATOM 690 C CA . ALA A 1 93 ? 14.123 11.200 -17.097 1.00 84.81 93 ALA A CA 1
ATOM 691 C C . ALA A 1 93 ? 13.403 9.852 -16.930 1.00 84.81 93 ALA A C 1
ATOM 693 O O . ALA A 1 93 ? 13.983 8.827 -17.273 1.00 84.81 93 ALA A O 1
ATOM 694 N N . ALA A 1 94 ? 12.159 9.841 -16.443 1.00 89.94 94 ALA A N 1
ATOM 695 C CA . ALA A 1 94 ? 11.368 8.620 -16.329 1.00 89.94 94 ALA A CA 1
ATOM 696 C C . ALA A 1 94 ? 10.898 8.084 -17.684 1.00 89.94 94 ALA A C 1
ATOM 698 O O . ALA A 1 94 ? 10.962 6.879 -17.897 1.00 89.94 94 ALA A O 1
ATOM 699 N N . LEU A 1 95 ? 10.505 8.963 -18.609 1.00 91.94 95 LEU A N 1
ATOM 700 C CA . LEU A 1 95 ? 10.171 8.584 -19.984 1.00 91.94 95 LEU A CA 1
ATOM 701 C C . LEU A 1 95 ? 11.385 8.017 -20.722 1.00 91.94 95 LEU A C 1
ATOM 703 O O . LEU A 1 95 ? 11.284 6.969 -21.345 1.00 91.94 95 LEU A O 1
ATOM 707 N N . GLU A 1 96 ? 12.541 8.671 -20.606 1.00 91.19 96 GLU A N 1
ATOM 708 C CA . GLU A 1 96 ? 13.785 8.197 -21.218 1.00 91.19 96 GLU A CA 1
ATOM 709 C C . GLU A 1 96 ? 14.218 6.838 -20.637 1.00 91.19 96 GLU A C 1
ATOM 711 O O . GLU A 1 96 ? 14.633 5.964 -21.388 1.00 91.19 96 GLU A O 1
ATOM 716 N N . THR A 1 97 ? 14.077 6.604 -19.323 1.00 94.31 97 THR A N 1
ATOM 717 C CA . THR A 1 97 ? 14.369 5.286 -18.718 1.00 94.31 97 THR A CA 1
ATOM 718 C C . THR A 1 97 ? 13.376 4.231 -19.190 1.00 94.31 97 THR A C 1
ATOM 720 O O . THR A 1 97 ? 13.786 3.132 -19.548 1.00 94.31 97 THR A O 1
ATOM 723 N N . LEU A 1 98 ? 12.081 4.556 -19.194 1.00 94.81 98 LEU A N 1
ATOM 724 C CA . LEU A 1 98 ? 11.032 3.637 -19.626 1.00 94.81 98 LEU A CA 1
ATOM 725 C C . LEU A 1 98 ? 11.218 3.231 -21.090 1.00 94.81 98 LEU A C 1
ATOM 727 O O . LEU A 1 98 ? 11.050 2.061 -21.408 1.00 94.81 98 LEU A O 1
ATOM 731 N N . ALA A 1 99 ? 11.627 4.165 -21.952 1.00 92.62 99 ALA A N 1
ATOM 732 C CA . ALA A 1 99 ? 11.970 3.869 -23.338 1.00 92.62 99 ALA A CA 1
ATOM 733 C C . ALA A 1 99 ? 13.135 2.872 -23.428 1.00 92.62 99 ALA A C 1
ATOM 735 O O . ALA A 1 99 ? 13.021 1.876 -24.130 1.00 92.62 99 ALA A O 1
ATOM 736 N N . VAL A 1 100 ? 14.222 3.070 -22.671 1.00 93.56 100 VAL A N 1
ATOM 737 C CA . VAL A 1 100 ? 15.337 2.105 -22.662 1.00 93.56 100 VAL A CA 1
ATOM 738 C C . VAL A 1 100 ? 14.856 0.704 -22.271 1.00 93.56 100 VAL A C 1
ATOM 740 O O . VAL A 1 100 ? 15.223 -0.258 -22.938 1.00 93.56 100 VAL A O 1
ATOM 743 N N . VAL A 1 101 ? 14.000 0.581 -21.249 1.00 95.00 101 VAL A N 1
ATOM 744 C CA . VAL A 1 101 ? 13.424 -0.722 -20.868 1.00 95.00 101 VAL A CA 1
ATOM 745 C C . VAL A 1 101 ? 12.538 -1.278 -21.986 1.00 95.00 101 VAL A C 1
ATOM 747 O O . VAL A 1 101 ? 12.698 -2.433 -22.349 1.00 95.00 101 VAL A O 1
ATOM 750 N N . ALA A 1 102 ? 11.651 -0.476 -22.578 1.00 94.00 102 ALA A N 1
ATOM 751 C CA . ALA A 1 102 ? 10.729 -0.938 -23.618 1.00 94.00 102 ALA A CA 1
ATOM 752 C C . ALA A 1 102 ? 11.444 -1.520 -24.851 1.00 94.00 102 ALA A C 1
ATOM 754 O O . ALA A 1 102 ? 10.999 -2.532 -25.388 1.00 94.00 102 ALA A O 1
ATOM 755 N N . TYR A 1 103 ? 12.564 -0.921 -25.264 1.00 91.06 103 TYR A N 1
ATOM 756 C CA . TYR A 1 103 ? 13.316 -1.352 -26.449 1.00 91.06 103 TYR A CA 1
ATOM 757 C C . TYR A 1 103 ? 14.409 -2.385 -26.175 1.00 91.06 103 TYR A C 1
ATOM 759 O O . TYR A 1 103 ? 14.883 -3.016 -27.115 1.00 91.06 103 TYR A O 1
ATOM 767 N N . ARG A 1 104 ? 14.846 -2.546 -24.919 1.00 89.94 104 ARG A N 1
ATOM 768 C CA . ARG A 1 104 ? 15.930 -3.478 -24.552 1.00 89.94 104 ARG A CA 1
ATOM 769 C C . ARG A 1 104 ? 15.522 -4.558 -23.562 1.00 89.94 104 ARG A C 1
ATOM 771 O O . ARG A 1 104 ? 16.385 -5.269 -23.060 1.00 89.94 104 ARG A O 1
ATOM 778 N N . GLN A 1 105 ? 14.236 -4.664 -23.243 1.00 92.94 105 GLN A N 1
ATOM 779 C CA . GLN A 1 105 ? 13.749 -5.722 -22.369 1.00 92.94 105 GLN A CA 1
ATOM 780 C C . GLN A 1 105 ? 14.041 -7.110 -22.963 1.00 92.94 105 GLN A C 1
ATOM 782 O O . GLN A 1 105 ? 13.912 -7.289 -24.175 1.00 92.94 105 GLN A O 1
ATOM 787 N N . PRO A 1 106 ? 14.376 -8.095 -22.117 1.00 93.12 106 PRO A N 1
ATOM 788 C CA . PRO A 1 106 ? 14.575 -7.968 -20.671 1.00 93.12 106 PRO A CA 1
ATOM 789 C C . PRO A 1 106 ? 15.929 -7.310 -20.320 1.00 93.12 106 PRO A C 1
ATOM 791 O O . PRO A 1 106 ? 16.978 -7.774 -20.751 1.00 93.12 106 PRO A O 1
ATOM 794 N N . ALA A 1 107 ? 15.923 -6.254 -19.491 1.00 91.94 107 ALA A N 1
ATOM 795 C CA . ALA A 1 107 ? 17.126 -5.465 -19.174 1.00 91.94 107 ALA A CA 1
ATOM 796 C C . ALA A 1 107 ? 17.409 -5.371 -17.668 1.00 91.94 107 ALA A C 1
ATOM 798 O O . ALA A 1 107 ? 16.503 -5.193 -16.853 1.00 91.94 107 ALA A O 1
ATOM 799 N N . THR A 1 108 ? 18.680 -5.422 -17.275 1.00 92.38 108 THR A N 1
ATOM 800 C CA . THR A 1 108 ? 19.107 -5.191 -15.886 1.00 92.38 108 THR A CA 1
ATOM 801 C C . THR A 1 108 ? 19.169 -3.698 -15.556 1.00 92.38 108 THR A C 1
ATOM 803 O O . THR A 1 108 ? 19.342 -2.845 -16.429 1.00 92.38 108 THR A O 1
ATOM 806 N N . ARG A 1 109 ? 19.106 -3.353 -14.261 1.00 90.50 109 ARG A N 1
ATOM 807 C CA . ARG A 1 109 ? 19.318 -1.960 -13.814 1.00 90.50 109 ARG A CA 1
ATOM 808 C C . ARG A 1 109 ? 20.656 -1.385 -14.288 1.00 90.50 109 ARG A C 1
ATOM 810 O O . ARG A 1 109 ? 20.700 -0.214 -14.653 1.00 90.50 109 ARG A O 1
ATOM 817 N N . ALA A 1 110 ? 21.715 -2.196 -14.282 1.00 88.00 110 ALA A N 1
ATOM 818 C CA . ALA A 1 110 ? 23.054 -1.781 -14.693 1.00 88.00 110 ALA A CA 1
ATOM 819 C C . ALA A 1 110 ? 23.102 -1.425 -16.186 1.00 88.00 110 ALA A C 1
ATOM 821 O O . ALA A 1 110 ? 23.571 -0.346 -16.538 1.00 88.00 110 ALA A O 1
ATOM 822 N N . GLN A 1 111 ? 22.518 -2.262 -17.050 1.00 90.06 111 GLN A N 1
ATOM 823 C CA . GLN A 1 111 ? 22.414 -1.989 -18.490 1.00 90.06 111 GLN A CA 1
ATOM 824 C C . GLN A 1 111 ? 21.610 -0.711 -18.768 1.00 90.06 111 GLN A C 1
ATOM 826 O O . GLN A 1 111 ? 22.017 0.127 -19.571 1.00 90.06 111 GLN A O 1
ATOM 831 N N . VAL A 1 112 ? 20.496 -0.507 -18.057 1.00 92.62 112 VAL A N 1
ATOM 832 C CA . VAL A 1 112 ? 19.687 0.715 -18.191 1.00 92.62 112 VAL A CA 1
ATOM 833 C C . VAL A 1 112 ? 20.469 1.957 -17.740 1.00 92.62 112 VAL A C 1
ATOM 835 O O . VAL A 1 112 ? 20.410 2.993 -18.405 1.00 92.62 112 VAL A O 1
ATOM 838 N N . ALA A 1 113 ? 21.223 1.866 -16.639 1.00 87.62 113 ALA A N 1
ATOM 839 C CA . ALA A 1 113 ? 22.079 2.950 -16.153 1.00 87.62 113 ALA A CA 1
ATOM 840 C C . ALA A 1 113 ? 23.194 3.293 -17.152 1.00 87.62 113 ALA A C 1
ATOM 842 O O . ALA A 1 113 ? 23.431 4.473 -17.407 1.00 87.62 113 ALA A O 1
ATOM 843 N N . ALA A 1 114 ? 23.826 2.279 -17.751 1.00 87.00 114 ALA A N 1
ATOM 844 C CA . ALA A 1 114 ? 24.881 2.445 -18.747 1.00 87.00 114 ALA A CA 1
ATOM 845 C C . ALA A 1 114 ? 24.380 3.202 -19.986 1.00 87.00 114 ALA A C 1
ATOM 847 O O . ALA A 1 114 ? 24.989 4.189 -20.391 1.00 87.00 114 ALA A O 1
ATOM 848 N N . VAL A 1 115 ? 23.215 2.822 -20.526 1.00 87.44 115 VAL A N 1
ATOM 849 C CA . VAL A 1 115 ? 22.601 3.517 -21.674 1.00 87.44 115 VAL A CA 1
ATOM 850 C C . VAL A 1 115 ? 22.218 4.959 -21.324 1.00 87.44 115 VAL A C 1
ATOM 852 O O . VAL A 1 115 ? 22.341 5.858 -22.153 1.00 87.44 115 VAL A O 1
ATOM 855 N N . ARG A 1 116 ? 21.745 5.205 -20.096 1.00 89.12 116 ARG A N 1
ATOM 856 C CA . ARG A 1 116 ? 21.341 6.548 -19.651 1.00 89.12 116 ARG A CA 1
ATOM 857 C C . ARG A 1 116 ? 22.509 7.433 -19.215 1.00 89.12 116 ARG A C 1
ATOM 859 O O . ARG A 1 116 ? 22.321 8.646 -19.140 1.00 89.12 116 ARG A O 1
ATOM 866 N N . GLY A 1 117 ? 23.672 6.860 -18.905 1.00 81.44 117 GLY A N 1
ATOM 867 C CA . GLY A 1 117 ? 24.849 7.576 -18.402 1.00 81.44 117 GLY A CA 1
ATOM 868 C C . GLY A 1 117 ? 24.651 8.254 -17.038 1.00 81.44 117 GLY A C 1
ATOM 869 O O . GLY A 1 117 ? 25.442 9.116 -16.661 1.00 81.44 117 GLY A O 1
ATOM 870 N N . VAL A 1 118 ? 23.583 7.916 -16.306 1.00 84.00 118 VAL A N 1
ATOM 871 C CA . VAL A 1 118 ? 23.212 8.517 -15.012 1.00 84.00 118 VAL A CA 1
ATOM 872 C C . VAL A 1 118 ? 22.612 7.467 -14.075 1.00 84.00 118 VAL A C 1
ATOM 874 O O . VAL A 1 118 ? 22.166 6.411 -14.521 1.00 84.00 118 VAL A O 1
ATOM 877 N N . ASN A 1 119 ? 22.550 7.759 -12.771 1.00 84.31 119 ASN A N 1
ATOM 878 C CA . ASN A 1 119 ? 21.868 6.882 -11.815 1.00 84.31 119 ASN A CA 1
ATOM 879 C C . ASN A 1 119 ? 20.355 6.815 -12.125 1.00 84.31 119 ASN A C 1
ATOM 881 O O . ASN A 1 119 ? 19.679 7.844 -12.207 1.00 84.31 119 ASN A O 1
ATOM 885 N N . VAL A 1 120 ? 19.828 5.594 -12.268 1.00 91.38 120 VAL A N 1
ATOM 886 C CA . VAL A 1 120 ? 18.420 5.312 -12.596 1.00 91.38 120 VAL A CA 1
ATOM 887 C C . VAL A 1 120 ? 17.628 4.667 -11.452 1.00 91.38 120 VAL A C 1
ATOM 889 O O . VAL A 1 120 ? 16.449 4.382 -11.634 1.00 91.38 120 VAL A O 1
ATOM 892 N N . ASP A 1 121 ? 18.208 4.459 -10.269 1.00 88.44 121 ASP A N 1
ATOM 893 C CA . ASP A 1 121 ? 17.612 3.670 -9.177 1.00 88.44 121 ASP A CA 1
ATOM 894 C C . ASP A 1 121 ? 16.255 4.210 -8.726 1.00 88.44 121 ASP A C 1
ATOM 896 O O . ASP A 1 121 ? 15.273 3.468 -8.621 1.00 88.44 121 ASP A O 1
ATOM 900 N N . GLY A 1 122 ? 16.184 5.522 -8.487 1.00 85.19 122 GLY A N 1
ATOM 901 C CA . GLY A 1 122 ? 14.943 6.184 -8.086 1.00 85.19 122 GLY A CA 1
ATOM 902 C C . GLY A 1 122 ? 13.869 6.081 -9.168 1.00 85.19 122 GLY A C 1
ATOM 903 O O . GLY A 1 122 ? 12.715 5.781 -8.872 1.00 85.19 122 GLY A O 1
ATOM 904 N N . VAL A 1 123 ? 14.266 6.251 -10.430 1.00 91.31 123 VAL A N 1
ATOM 905 C CA . VAL A 1 123 ? 13.362 6.187 -11.583 1.00 91.31 123 VAL A CA 1
ATOM 906 C C . VAL A 1 123 ? 12.839 4.767 -11.793 1.00 91.31 123 VAL A C 1
ATOM 908 O O . VAL A 1 123 ? 11.633 4.584 -11.918 1.00 91.31 123 VAL A O 1
ATOM 911 N N . MET A 1 124 ? 13.715 3.760 -11.767 1.00 92.75 124 MET A N 1
ATOM 912 C CA . MET A 1 124 ? 13.347 2.346 -11.883 1.00 92.75 124 MET A CA 1
ATOM 913 C C . MET A 1 124 ? 12.390 1.932 -10.763 1.00 92.75 124 MET A C 1
ATOM 915 O O . MET A 1 124 ? 11.387 1.270 -11.021 1.00 92.75 124 MET A O 1
ATOM 919 N N . ARG A 1 125 ? 12.640 2.379 -9.522 1.00 88.75 125 ARG A N 1
ATOM 920 C CA . ARG A 1 125 ? 11.718 2.160 -8.399 1.00 88.75 125 ARG A CA 1
ATOM 921 C C . ARG A 1 125 ? 10.348 2.778 -8.673 1.00 88.75 125 ARG A C 1
ATOM 923 O O . ARG A 1 125 ? 9.343 2.104 -8.476 1.00 88.75 125 ARG A O 1
ATOM 930 N N . THR A 1 126 ? 10.297 4.025 -9.144 1.00 87.00 126 THR A N 1
ATOM 931 C CA . THR A 1 126 ? 9.035 4.702 -9.479 1.00 87.00 126 THR A CA 1
ATOM 932 C C . THR A 1 126 ? 8.284 4.003 -10.611 1.00 87.00 126 THR A C 1
ATOM 934 O O . THR A 1 126 ? 7.076 3.821 -10.501 1.00 87.00 126 THR A O 1
ATOM 937 N N . LEU A 1 127 ? 8.966 3.590 -11.682 1.00 92.69 127 LEU A N 1
ATOM 938 C CA . LEU A 1 127 ? 8.336 2.885 -12.803 1.00 92.69 127 LEU A CA 1
ATOM 939 C C . LEU A 1 127 ? 7.751 1.534 -12.364 1.00 92.69 127 LEU A C 1
ATOM 941 O O . LEU A 1 127 ? 6.628 1.211 -12.747 1.00 92.69 127 LEU A O 1
ATOM 945 N N . ASN A 1 128 ? 8.468 0.793 -11.512 1.00 92.88 128 ASN A N 1
ATOM 946 C CA . ASN A 1 128 ? 7.998 -0.476 -10.953 1.00 92.88 128 ASN A CA 1
ATOM 947 C C . ASN A 1 128 ? 6.805 -0.280 -10.002 1.00 92.88 128 ASN A C 1
ATOM 949 O O . ASN A 1 128 ? 5.808 -0.982 -10.100 1.00 92.88 128 ASN A O 1
ATOM 953 N N . GLN A 1 129 ? 6.859 0.723 -9.116 1.00 89.69 129 GLN A N 1
ATOM 954 C CA . GLN A 1 129 ? 5.742 1.075 -8.221 1.00 89.69 129 GLN A CA 1
ATOM 955 C C . GLN A 1 129 ? 4.485 1.516 -8.978 1.00 89.69 129 GLN A C 1
ATOM 957 O O . GLN A 1 129 ? 3.375 1.306 -8.502 1.00 89.69 129 GLN A O 1
ATOM 962 N N . ARG A 1 130 ? 4.652 2.127 -10.156 1.00 87.56 130 ARG A N 1
ATOM 963 C CA . ARG A 1 130 ? 3.549 2.505 -11.052 1.00 87.56 130 ARG A CA 1
ATOM 964 C C . ARG A 1 130 ? 3.070 1.362 -11.942 1.00 87.56 130 ARG A C 1
ATOM 966 O O . ARG A 1 130 ? 2.190 1.587 -12.763 1.00 87.56 130 ARG A O 1
ATOM 973 N N . GLY A 1 131 ? 3.667 0.178 -11.819 1.00 90.88 131 GLY A N 1
ATOM 974 C CA . GLY A 1 131 ? 3.311 -0.993 -12.609 1.00 90.88 131 GLY A CA 1
ATOM 975 C C . GLY A 1 131 ? 3.605 -0.854 -14.100 1.00 90.88 131 GLY A C 1
ATOM 976 O O . GLY A 1 131 ? 3.028 -1.602 -14.874 1.00 90.88 131 GLY A O 1
ATOM 977 N N . LEU A 1 132 ? 4.459 0.086 -14.525 1.00 93.69 132 LEU A N 1
ATOM 978 C CA . LEU A 1 132 ? 4.845 0.253 -15.937 1.00 93.69 132 LEU A CA 1
ATOM 979 C C . LEU A 1 132 ? 5.946 -0.726 -16.356 1.00 93.69 132 LEU A C 1
ATOM 981 O O . LEU A 1 132 ? 6.052 -1.077 -17.529 1.00 93.69 132 LEU A O 1
ATOM 985 N N . ILE A 1 133 ? 6.752 -1.158 -15.387 1.00 95.81 133 ILE A N 1
ATOM 986 C CA . ILE A 1 133 ? 7.743 -2.224 -15.530 1.00 95.81 133 ILE A CA 1
ATOM 987 C C . ILE A 1 133 ? 7.583 -3.215 -14.375 1.00 95.81 133 ILE A C 1
ATOM 989 O O . ILE A 1 133 ? 7.050 -2.852 -13.324 1.00 95.81 133 ILE A O 1
ATOM 993 N N . ARG A 1 134 ? 8.070 -4.440 -14.555 1.00 94.88 134 ARG A N 1
ATOM 994 C CA . ARG A 1 134 ? 8.126 -5.487 -13.529 1.00 94.88 134 ARG A CA 1
ATOM 995 C C . ARG A 1 134 ? 9.413 -6.295 -13.641 1.00 94.88 134 ARG A C 1
ATOM 997 O O . ARG A 1 134 ? 10.085 -6.235 -14.667 1.00 94.88 134 ARG A O 1
ATOM 1004 N N . GLU A 1 135 ? 9.741 -7.044 -12.592 1.00 94.12 135 GLU A N 1
ATOM 1005 C CA . GLU A 1 135 ? 10.814 -8.045 -12.638 1.00 94.12 135 GLU A CA 1
ATOM 1006 C C . GLU A 1 135 ? 10.380 -9.254 -13.482 1.00 94.12 135 GLU A C 1
ATOM 1008 O O . GLU A 1 135 ? 9.208 -9.647 -13.452 1.00 94.12 135 GLU A O 1
ATOM 1013 N N . THR A 1 136 ? 11.315 -9.816 -14.248 1.00 88.88 136 THR A N 1
ATOM 1014 C CA . THR A 1 136 ? 11.106 -11.083 -14.961 1.00 88.88 136 THR A CA 1
ATOM 1015 C C . THR A 1 136 ? 11.101 -12.243 -13.964 1.00 88.88 136 THR A C 1
ATOM 1017 O O . THR A 1 136 ? 11.786 -12.197 -12.941 1.00 88.88 136 THR A O 1
ATOM 1020 N N . GLU A 1 137 ? 10.343 -13.300 -14.260 1.00 76.44 137 GLU A N 1
ATOM 1021 C CA . GLU A 1 137 ? 10.26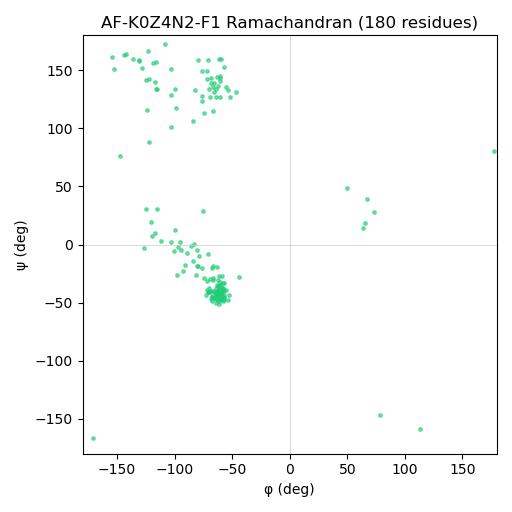8 -14.492 -13.396 1.00 76.44 137 GLU A CA 1
ATOM 1022 C C . GLU A 1 137 ? 11.511 -15.388 -13.518 1.00 76.44 137 GLU A C 1
ATOM 1024 O O . GLU A 1 137 ? 11.816 -16.156 -12.608 1.00 76.44 137 GLU A O 1
ATOM 1029 N N . GLU A 1 138 ? 12.264 -15.243 -14.612 1.00 67.88 138 GLU A N 1
ATOM 1030 C CA . GLU A 1 138 ? 13.498 -15.975 -14.885 1.00 67.88 138 GLU A CA 1
ATOM 1031 C C . GLU A 1 138 ? 14.717 -15.070 -14.636 1.00 67.88 138 GLU A C 1
ATOM 1033 O O . GLU A 1 138 ? 15.034 -14.200 -15.458 1.00 67.88 138 GLU A O 1
ATOM 1038 N N . PRO A 1 139 ? 15.402 -15.209 -13.489 1.00 60.31 139 PRO A N 1
ATOM 1039 C CA . PRO A 1 139 ? 16.686 -14.562 -13.280 1.00 60.31 139 PRO A CA 1
ATOM 1040 C C . PRO A 1 139 ? 17.769 -15.302 -14.076 1.00 60.31 139 PRO A C 1
ATOM 1042 O O . PRO A 1 139 ? 18.127 -16.434 -13.761 1.00 60.31 139 PRO A O 1
ATOM 1045 N N . GLU A 1 140 ? 18.336 -14.649 -15.088 1.00 60.41 140 GLU A N 1
ATOM 1046 C CA . GLU A 1 140 ? 19.601 -15.081 -15.688 1.00 60.41 140 GLU A CA 1
ATOM 1047 C C . GLU A 1 140 ? 20.763 -14.512 -14.859 1.00 60.41 140 GLU A C 1
ATOM 1049 O O . GLU A 1 140 ? 21.050 -13.311 -14.882 1.00 60.41 140 GLU A O 1
ATOM 1054 N N . GLY A 1 141 ? 21.413 -15.386 -14.086 1.00 69.44 141 GLY A N 1
ATOM 1055 C CA . GLY A 1 141 ? 22.516 -15.028 -13.193 1.00 69.44 141 GLY A CA 1
ATOM 1056 C C . GLY A 1 141 ? 22.059 -14.371 -11.884 1.00 69.44 141 GL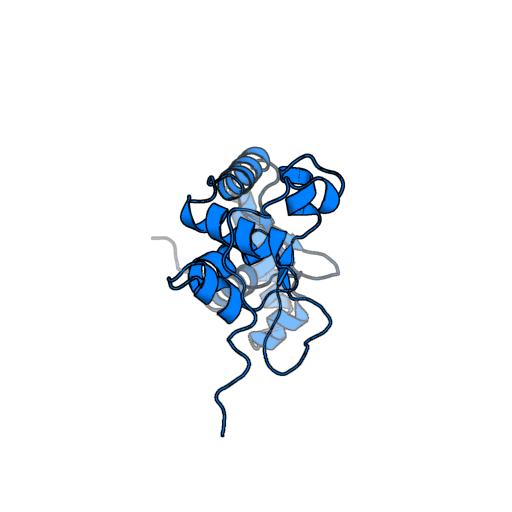Y A C 1
ATOM 1057 O O . GLY A 1 141 ? 21.017 -14.704 -11.322 1.00 69.44 141 GLY A O 1
ATOM 1058 N N . HIS A 1 142 ? 22.868 -13.446 -11.358 1.00 68.56 142 HIS A N 1
ATOM 1059 C CA . HIS A 1 142 ? 22.623 -12.783 -10.066 1.00 68.56 142 HIS A CA 1
ATOM 1060 C C . HIS A 1 142 ? 21.890 -11.435 -10.176 1.00 68.56 142 HIS A C 1
ATOM 1062 O O . HIS A 1 142 ? 21.557 -10.826 -9.156 1.00 68.56 142 HIS A O 1
ATOM 1068 N N . ALA A 1 143 ? 21.630 -10.953 -11.394 1.00 77.88 143 ALA A N 1
ATOM 1069 C CA . ALA A 1 143 ? 21.035 -9.645 -11.633 1.00 77.88 143 ALA A CA 1
ATOM 1070 C C . ALA A 1 143 ? 19.548 -9.752 -11.999 1.00 77.88 143 ALA A C 1
ATOM 1072 O O . ALA A 1 143 ? 19.158 -10.456 -12.926 1.00 77.88 143 ALA A O 1
ATOM 1073 N N . ARG A 1 144 ? 18.708 -8.983 -11.297 1.00 87.06 144 ARG A N 1
ATOM 1074 C CA . ARG A 1 144 ? 17.279 -8.850 -11.622 1.00 87.06 144 ARG A CA 1
ATOM 1075 C C . ARG A 1 144 ? 17.107 -8.151 -12.971 1.00 87.06 144 ARG A C 1
ATOM 1077 O O . ARG A 1 144 ? 17.679 -7.072 -13.173 1.00 87.06 144 ARG A O 1
ATOM 1084 N N . ARG A 1 145 ? 16.280 -8.725 -13.845 1.00 92.06 145 ARG A N 1
ATOM 1085 C CA . ARG A 1 145 ? 15.895 -8.138 -15.134 1.00 92.06 145 ARG A CA 1
ATOM 1086 C C . ARG A 1 145 ? 14.493 -7.555 -15.070 1.00 92.06 145 ARG A C 1
ATOM 1088 O O . ARG A 1 145 ? 13.665 -7.996 -14.279 1.00 92.06 145 ARG A O 1
ATOM 1095 N N . TYR A 1 146 ? 14.266 -6.537 -15.889 1.00 95.12 146 TYR A N 1
ATOM 1096 C CA . TYR A 1 146 ? 13.031 -5.774 -15.957 1.00 95.12 146 TYR A CA 1
ATOM 1097 C C . TYR A 1 146 ? 12.451 -5.815 -17.361 1.00 95.12 146 TYR A C 1
ATOM 1099 O O . TYR A 1 146 ? 13.180 -5.712 -18.350 1.00 95.12 146 TYR A O 1
ATOM 1107 N N . GLU A 1 147 ? 11.129 -5.888 -17.415 1.00 96.06 147 GLU A N 1
ATOM 1108 C CA . GLU A 1 147 ? 10.330 -5.810 -18.632 1.00 96.06 147 GLU A CA 1
ATOM 1109 C C . GLU A 1 147 ? 9.111 -4.909 -18.418 1.00 96.06 147 GLU A C 1
ATOM 1111 O O . GLU A 1 147 ? 8.711 -4.624 -17.287 1.00 96.06 147 GLU A O 1
ATOM 1116 N N . THR A 1 148 ? 8.544 -4.414 -19.511 1.00 96.44 148 THR A N 1
ATOM 1117 C CA . THR A 1 148 ? 7.298 -3.641 -19.517 1.00 96.44 148 THR A CA 1
ATOM 1118 C C . THR A 1 148 ? 6.090 -4.525 -19.213 1.00 96.44 148 THR A C 1
ATOM 1120 O O . THR A 1 148 ? 6.129 -5.748 -19.336 1.00 96.44 148 THR A O 1
ATOM 1123 N N . THR A 1 149 ? 4.996 -3.912 -18.773 1.00 95.69 149 THR A N 1
ATOM 1124 C CA . THR A 1 149 ? 3.765 -4.623 -18.402 1.00 95.69 149 THR A CA 1
ATOM 1125 C C . THR A 1 149 ? 2.645 -4.391 -19.416 1.00 95.69 149 THR A C 1
ATOM 1127 O O . THR A 1 149 ? 2.731 -3.521 -20.281 1.00 95.69 149 THR A O 1
ATOM 1130 N N . ALA A 1 150 ? 1.528 -5.105 -19.259 1.00 92.44 150 ALA A N 1
ATOM 1131 C CA . ALA A 1 150 ? 0.309 -4.823 -20.020 1.00 92.44 150 ALA A CA 1
ATOM 1132 C C . ALA A 1 150 ? -0.196 -3.378 -19.822 1.00 92.44 150 ALA A C 1
ATOM 1134 O O . ALA A 1 150 ? -0.685 -2.764 -20.767 1.00 92.44 150 ALA A O 1
ATOM 1135 N N . LEU A 1 151 ? -0.003 -2.802 -18.627 1.00 89.38 151 LEU A N 1
ATOM 1136 C CA . LEU A 1 151 ? -0.374 -1.415 -18.332 1.00 89.38 151 LEU A CA 1
ATOM 1137 C C . LEU A 1 151 ? 0.410 -0.414 -19.195 1.00 89.38 151 LEU A C 1
ATOM 1139 O O . LEU A 1 151 ? -0.131 0.617 -19.585 1.00 89.38 151 LEU A O 1
ATOM 1143 N N . PHE A 1 152 ? 1.677 -0.703 -19.508 1.00 93.31 152 PHE A N 1
ATOM 1144 C CA . PHE A 1 152 ? 2.462 0.125 -20.425 1.00 93.31 152 PHE A CA 1
ATOM 1145 C C . PHE A 1 152 ? 1.848 0.145 -21.834 1.00 93.31 152 PHE A C 1
ATOM 1147 O O . PHE A 1 152 ? 1.681 1.225 -22.401 1.00 93.31 152 PHE A O 1
ATOM 1154 N N . LEU A 1 153 ? 1.471 -1.022 -22.367 1.00 89.31 153 LEU A N 1
ATOM 1155 C CA . LEU A 1 153 ? 0.854 -1.147 -23.695 1.00 89.31 153 LEU A CA 1
ATOM 1156 C C . LEU A 1 153 ? -0.495 -0.420 -23.756 1.00 89.31 153 LEU A C 1
ATOM 1158 O O . LEU A 1 153 ? -0.732 0.368 -24.671 1.00 89.31 153 LEU A O 1
ATOM 1162 N N . GLU A 1 154 ? -1.331 -0.603 -22.729 1.00 87.12 154 GLU A N 1
ATOM 1163 C CA . GLU A 1 154 ? -2.620 0.081 -22.586 1.00 87.12 154 GLU A CA 1
ATOM 1164 C C . GLU A 1 154 ? -2.457 1.608 -22.593 1.00 87.12 154 GLU A C 1
ATOM 1166 O O . GLU A 1 154 ? -3.171 2.311 -23.307 1.00 87.12 154 GLU A O 1
ATOM 1171 N N . GLN A 1 155 ? -1.479 2.136 -21.847 1.00 83.38 155 GLN A N 1
ATOM 1172 C CA . GLN A 1 155 ? -1.225 3.579 -21.796 1.00 83.38 155 GLN A CA 1
ATOM 1173 C C . GLN A 1 155 ? -0.657 4.145 -23.098 1.00 83.38 155 GLN A C 1
ATOM 1175 O O . GLN A 1 155 ? -0.878 5.321 -23.396 1.00 83.38 155 GLN A O 1
ATOM 1180 N N . LEU A 1 156 ? 0.083 3.337 -23.855 1.00 84.50 156 LEU A N 1
ATOM 1181 C CA . LEU A 1 156 ? 0.642 3.731 -25.144 1.00 84.50 156 LEU A CA 1
ATOM 1182 C C . LEU A 1 156 ? -0.364 3.554 -26.296 1.00 84.50 156 LEU A C 1
ATOM 1184 O O . LEU A 1 156 ? -0.168 4.128 -27.365 1.00 84.50 156 LEU A O 1
ATOM 1188 N N . GLY A 1 157 ? -1.460 2.824 -26.062 1.00 85.06 157 GLY A N 1
ATOM 1189 C CA . GLY A 1 157 ? -2.512 2.579 -27.047 1.00 85.06 157 GLY A CA 1
ATOM 1190 C C . GLY A 1 157 ? -2.100 1.600 -28.146 1.00 85.06 157 GLY A C 1
ATOM 1191 O O . GLY A 1 157 ? -2.608 1.709 -29.259 1.00 85.06 157 GLY A O 1
ATOM 1192 N N . ILE A 1 158 ? -1.178 0.682 -27.841 1.00 88.56 158 ILE A N 1
ATOM 1193 C CA . ILE A 1 158 ? -0.674 -0.344 -28.766 1.00 88.56 158 ILE A CA 1
ATOM 1194 C C . ILE A 1 158 ? -0.978 -1.744 -28.234 1.00 88.56 158 ILE A C 1
ATOM 1196 O O . ILE A 1 158 ? -1.144 -1.942 -27.030 1.00 88.56 158 ILE A O 1
ATOM 1200 N N . SER A 1 159 ? -1.042 -2.727 -29.128 1.00 85.62 159 SER A N 1
ATOM 1201 C CA . SER A 1 159 ? -1.416 -4.109 -28.789 1.00 85.62 159 SER A CA 1
ATOM 1202 C C . SER A 1 159 ? -0.201 -4.982 -28.476 1.00 85.62 159 SER A C 1
ATOM 1204 O O . SER A 1 159 ? -0.326 -6.007 -27.808 1.00 85.62 159 SER A O 1
ATOM 1206 N N . SER A 1 160 ? 0.976 -4.591 -28.967 1.00 90.19 160 SER A N 1
ATOM 1207 C CA . SER A 1 160 ? 2.230 -5.326 -28.799 1.00 90.19 160 SER A CA 1
ATOM 1208 C C . SER A 1 160 ? 3.449 -4.405 -28.882 1.00 90.19 160 SER A C 1
ATOM 1210 O O . SER A 1 160 ? 3.378 -3.310 -29.434 1.00 90.19 160 SER A O 1
ATOM 1212 N N . LEU A 1 161 ? 4.591 -4.868 -28.368 1.00 88.62 161 LEU A N 1
ATOM 1213 C CA . LEU A 1 161 ? 5.864 -4.142 -28.462 1.00 88.62 161 LEU A CA 1
ATOM 1214 C C . LEU A 1 161 ? 6.394 -4.032 -29.899 1.00 88.62 161 LEU A C 1
ATOM 1216 O O . LEU A 1 161 ? 7.211 -3.162 -30.169 1.00 88.62 161 LEU A O 1
ATOM 1220 N N . GLU A 1 162 ? 5.917 -4.872 -30.819 1.00 88.12 162 GLU A N 1
ATOM 1221 C CA . GLU A 1 162 ? 6.276 -4.835 -32.246 1.00 88.12 162 GLU A CA 1
ATOM 1222 C C . GLU A 1 162 ? 5.748 -3.575 -32.948 1.00 88.12 162 GLU A C 1
ATOM 1224 O O . GLU A 1 162 ? 6.255 -3.180 -33.994 1.00 88.12 162 GLU A O 1
ATOM 1229 N N . GLU A 1 163 ? 4.742 -2.919 -32.362 1.00 87.25 163 GLU A N 1
ATOM 1230 C CA . GLU A 1 163 ? 4.203 -1.643 -32.841 1.00 87.25 163 GLU A CA 1
ATOM 1231 C C . GLU A 1 163 ? 5.060 -0.441 -32.407 1.00 87.25 163 GLU A C 1
ATOM 1233 O O . GLU A 1 163 ? 4.777 0.697 -32.795 1.00 87.25 163 GLU A O 1
ATOM 1238 N N . LEU A 1 164 ? 6.104 -0.664 -31.598 1.00 87.31 164 LEU A N 1
ATOM 1239 C CA . LEU A 1 164 ? 7.041 0.391 -31.235 1.00 87.31 164 LEU A CA 1
ATOM 1240 C C . LEU A 1 164 ? 7.846 0.844 -32.469 1.00 87.31 164 LEU A C 1
ATOM 1242 O O . LEU A 1 164 ? 8.330 0.008 -33.233 1.00 87.31 164 LEU A O 1
ATOM 1246 N N . PRO A 1 165 ? 8.024 2.163 -32.673 1.00 83.25 165 PRO A N 1
ATOM 1247 C CA . PRO A 1 165 ? 8.840 2.685 -33.765 1.00 83.25 165 PRO A CA 1
ATOM 1248 C C . PRO A 1 165 ? 10.269 2.133 -33.750 1.00 83.25 165 PRO A C 1
ATOM 1250 O O . PRO A 1 165 ? 10.922 2.150 -32.716 1.00 83.25 165 PRO A O 1
ATOM 1253 N N . ASP A 1 166 ? 10.798 1.726 -34.901 1.00 75.19 166 ASP A N 1
ATOM 1254 C CA . ASP A 1 166 ? 12.168 1.213 -34.976 1.00 75.19 166 ASP A CA 1
ATOM 1255 C C . ASP A 1 166 ? 13.205 2.274 -34.534 1.00 75.19 166 ASP A C 1
ATOM 1257 O O . ASP A 1 166 ? 13.217 3.409 -35.025 1.00 75.19 166 ASP A O 1
ATOM 1261 N N . LEU A 1 167 ? 14.071 1.906 -33.581 1.00 66.06 167 LEU A N 1
ATOM 1262 C CA . LEU A 1 167 ? 15.116 2.764 -33.007 1.00 66.06 167 LEU A CA 1
ATOM 1263 C C . LEU A 1 167 ? 16.489 2.599 -33.674 1.00 66.06 167 LEU A C 1
ATOM 1265 O O . LEU A 1 167 ? 17.435 3.260 -33.237 1.00 66.06 167 LEU A O 1
ATOM 1269 N N . ALA A 1 168 ? 16.608 1.763 -34.713 1.00 49.62 168 ALA A N 1
ATOM 1270 C CA . ALA A 1 168 ? 17.873 1.332 -35.320 1.00 49.62 168 ALA A CA 1
ATOM 1271 C C . ALA A 1 168 ? 18.963 2.413 -35.566 1.00 49.62 168 ALA A C 1
ATOM 1273 O O . ALA A 1 168 ? 20.137 2.056 -35.518 1.00 49.62 168 ALA A O 1
ATOM 1274 N N . PRO A 1 169 ? 18.683 3.719 -35.779 1.00 51.75 169 PRO A N 1
ATOM 1275 C CA . PRO A 1 169 ? 19.752 4.717 -35.909 1.00 51.75 169 PRO A CA 1
ATOM 1276 C C . PRO A 1 169 ? 20.230 5.387 -34.602 1.00 51.75 169 PRO A C 1
ATOM 1278 O O . PRO A 1 169 ? 21.148 6.202 -34.672 1.00 51.75 169 PRO A O 1
ATOM 1281 N N . LEU A 1 170 ? 19.591 5.169 -33.441 1.00 49.34 170 LEU A N 1
ATOM 1282 C CA . LEU A 1 170 ? 19.670 6.116 -32.307 1.00 49.34 170 LEU A CA 1
ATOM 1283 C C . LEU A 1 170 ? 20.100 5.548 -30.944 1.00 49.34 170 LEU A C 1
ATOM 1285 O O . LEU A 1 170 ? 20.243 6.337 -30.008 1.00 49.34 170 LEU A O 1
ATOM 1289 N N . LEU A 1 171 ? 20.328 4.239 -30.791 1.00 51.50 171 LEU A N 1
ATOM 1290 C CA . LEU A 1 171 ? 20.784 3.671 -29.515 1.00 51.50 171 LEU A CA 1
ATOM 1291 C C . LEU A 1 171 ? 22.186 3.048 -29.625 1.00 51.50 171 LEU A C 1
ATOM 1293 O O . LEU A 1 171 ? 22.417 2.273 -30.545 1.00 51.50 171 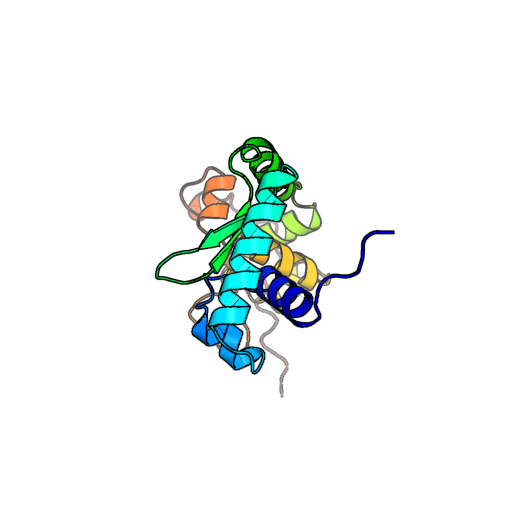LEU A O 1
ATOM 1297 N N . PRO A 1 172 ? 23.106 3.320 -28.678 1.00 55.69 172 PRO A N 1
ATOM 1298 C CA . PRO A 1 172 ? 24.422 2.682 -28.651 1.00 55.69 172 PRO A CA 1
ATOM 1299 C C . PRO A 1 172 ? 24.298 1.188 -28.319 1.00 55.69 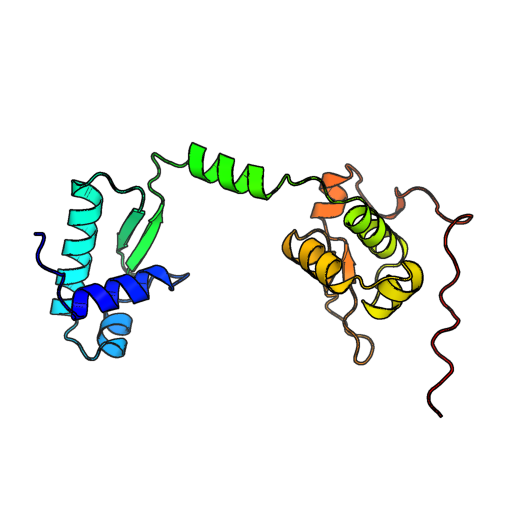172 PRO A C 1
ATOM 1301 O O . PRO A 1 172 ? 23.490 0.828 -27.451 1.00 55.69 172 PRO A O 1
ATOM 1304 N N . ASP A 1 173 ? 25.074 0.345 -29.001 1.00 58.12 173 ASP A N 1
ATOM 1305 C CA . ASP A 1 173 ? 25.152 -1.106 -28.777 1.00 58.12 173 ASP A CA 1
ATOM 1306 C C . ASP A 1 173 ? 25.741 -1.421 -27.390 1.00 58.12 173 ASP A C 1
ATOM 1308 O O . ASP A 1 173 ? 26.658 -0.742 -26.928 1.00 58.12 173 ASP A O 1
ATOM 1312 N N . VAL A 1 174 ? 25.173 -2.416 -26.698 1.00 53.56 174 VAL A N 1
ATOM 1313 C CA . VAL A 1 174 ? 25.483 -2.743 -25.285 1.00 53.56 174 VAL A CA 1
ATOM 1314 C C . VAL A 1 174 ? 26.383 -3.981 -25.159 1.00 53.56 174 VAL A C 1
ATOM 1316 O O . VAL A 1 174 ? 26.760 -4.348 -24.051 1.00 53.56 174 VAL A O 1
ATOM 1319 N N . ASP A 1 175 ? 26.815 -4.581 -26.268 1.00 54.56 175 ASP A N 1
ATOM 1320 C CA . ASP A 1 175 ? 27.604 -5.826 -26.281 1.00 54.56 175 ASP A CA 1
ATOM 1321 C C . ASP A 1 175 ? 29.085 -5.641 -25.867 1.00 54.56 175 ASP A C 1
ATOM 1323 O O . ASP A 1 175 ? 29.958 -6.380 -26.305 1.00 54.56 175 ASP A O 1
ATOM 1327 N N . LEU A 1 176 ? 29.400 -4.651 -25.024 1.00 49.41 176 LEU A N 1
ATOM 1328 C CA . LEU A 1 176 ? 30.762 -4.361 -24.546 1.00 49.41 176 LEU A CA 1
ATOM 1329 C C . LEU A 1 176 ? 30.913 -4.443 -23.017 1.00 49.41 176 LEU A C 1
ATOM 1331 O O . LEU A 1 176 ? 31.848 -3.866 -22.474 1.00 49.41 176 LEU A O 1
ATOM 1335 N N . ILE A 1 177 ? 30.003 -5.112 -22.302 1.00 51.59 177 ILE A N 1
ATOM 1336 C CA . ILE A 1 177 ? 30.047 -5.179 -20.825 1.00 51.59 177 ILE A CA 1
ATOM 1337 C C . ILE A 1 177 ? 30.046 -6.622 -20.291 1.00 51.59 177 ILE A C 1
ATOM 1339 O O . ILE A 1 177 ? 29.536 -6.861 -19.203 1.00 51.59 177 ILE A O 1
ATOM 1343 N N . ASP A 1 178 ? 30.619 -7.566 -21.043 1.00 47.66 178 ASP A N 1
ATOM 1344 C CA . ASP A 1 178 ? 30.894 -8.934 -20.558 1.00 47.66 178 ASP A CA 1
ATOM 1345 C C . ASP A 1 178 ? 32.401 -9.283 -20.537 1.00 47.66 178 ASP A C 1
ATOM 1347 O O . ASP A 1 178 ? 32.770 -10.422 -20.267 1.00 47.66 178 ASP A O 1
ATOM 1351 N N . GLU A 1 179 ? 33.299 -8.316 -20.750 1.00 48.25 179 GLU A N 1
ATOM 1352 C CA . GLU A 1 179 ? 34.747 -8.523 -20.603 1.00 48.25 179 GLU A CA 1
ATOM 1353 C C . GLU A 1 179 ? 35.314 -7.538 -19.580 1.00 48.25 179 GLU A C 1
ATOM 1355 O O . GLU A 1 179 ? 35.687 -6.432 -19.947 1.00 48.25 179 GLU A O 1
ATOM 1360 N N . GLU A 1 180 ? 35.315 -7.913 -18.299 1.00 47.50 180 GLU A N 1
ATOM 1361 C CA . GLU A 1 180 ? 36.371 -7.594 -17.318 1.00 47.50 180 GLU A CA 1
ATOM 1362 C C . GLU A 1 180 ? 35.964 -8.144 -15.940 1.00 47.50 180 GLU A C 1
ATOM 1364 O O . GLU A 1 180 ? 35.452 -7.428 -15.088 1.00 47.50 180 GLU A O 1
ATOM 1369 N N . ASP A 1 181 ? 36.190 -9.444 -15.748 1.00 44.53 181 ASP A N 1
ATOM 1370 C CA . ASP A 1 181 ? 36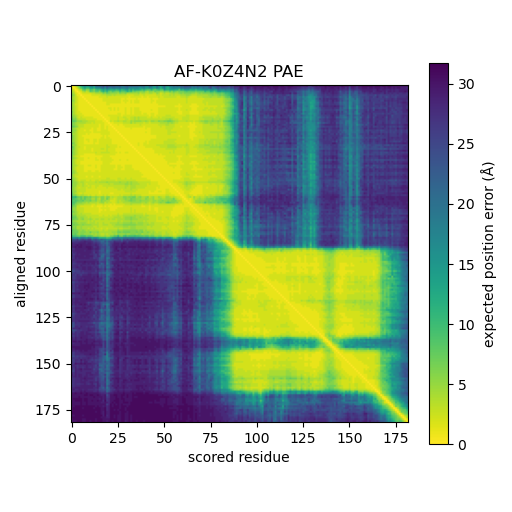.435 -10.066 -14.441 1.00 44.53 181 ASP A CA 1
ATOM 1371 C C . ASP A 1 181 ? 37.404 -11.254 -14.670 1.00 44.53 181 ASP A C 1
ATOM 1373 O O . ASP A 1 181 ? 37.001 -12.418 -14.713 1.00 44.53 181 ASP A O 1
ATOM 1377 N N . GLU A 1 182 ? 38.693 -10.940 -14.869 1.00 38.12 182 GLU A N 1
ATOM 1378 C CA . GLU A 1 182 ? 39.836 -11.814 -14.526 1.00 38.12 182 GLU A CA 1
ATOM 1379 C C . GLU A 1 182 ? 40.674 -11.157 -13.420 1.00 38.12 182 GLU A C 1
ATOM 1381 O O . GLU A 1 182 ? 41.004 -9.954 -13.552 1.00 38.12 182 GLU A O 1
#

Nearest PDB structures (foldseek):
  2z99-assembly1_A-2  TM=5.346E-01  e=1.993E-16  Mycobacterium tuberculosis
  3w6j-assembly1_C  TM=4.760E-01  e=1.471E-13  Geobacillus stearothermophilus
  4i98-assembly1_B  TM=4.800E-01  e=2.538E-13  Streptococcus pneumoniae P1031
  4i98-assembly1_C  TM=4.840E-01  e=9.058E-13  Streptococcus pneumoniae P1031
  1t6s-assembly1_A  TM=4.551E-01  e=4.118E-11  Chlorobaculum tepidum TLS

Organism: NCBI:txid883169

Secondary structure (DSSP, 8-state):
-PPPPPHHHHHHHHHHHH-SSPBPHHHHHHHHT--HHHHHHHHHHHHHHHHHTT-SEEEEEETTEEEEEE-GGGHHHHHHHHHHHHT-PPPHHHHHHHHHHHHH-SEEHHHHHHHHTS--HHHHHHHHHTTSEEE-SS--TTSPEEEE-HHHHHHHT-SSGGGSPP-TTTS---TTSS----

InterPro domains:
  IPR005234 Chromosome segregation/condensation protein ScpB [PF04079] (11-167)
  IPR005234 Chromosome segregation/condensation protein ScpB [PIRSF019345] (8-181)
  IPR005234 Chromosome segregation/condensation protein ScpB [PTHR34298] (7-181)
  IPR036388 Winged helix-like DNA-binding domain superfamily [G3DSA:1.10.10.10] (3-84)
  IPR036388 Winged helix-like DNA-binding domain superfamily [G3DSA:1.10.10.10] (85-168)
  IPR036390 Winged helix DNA-binding domain superfamily [SSF46785] (6-81)
  IPR036390 Winged helix DNA-binding domain superfamily [SSF46785] (87-158)

Solvent-accessible surface area (backbone atoms only — not comparable to full-atom values): 11063 Å² total; per-residue (Å²): 132,83,79,80,75,55,74,66,48,56,49,51,55,53,50,47,71,69,55,92,58,56,44,39,60,68,57,55,14,62,75,67,78,46,58,50,68,59,51,49,52,45,52,52,49,50,35,51,51,31,58,75,71,68,44,62,50,37,65,46,74,58,96,66,17,40,35,67,41,73,33,76,93,46,46,69,61,54,49,52,50,54,53,56,70,70,60,64,75,73,48,72,70,42,49,55,50,50,48,52,35,67,78,48,48,77,30,36,67,65,60,54,22,62,78,66,75,46,93,43,67,71,48,53,50,51,38,39,76,69,46,39,28,44,74,54,95,73,62,72,75,94,52,67,31,29,30,66,34,73,60,39,34,61,76,71,73,46,96,51,78,85,75,53,78,87,57,88,93,76,68,84,85,73,93,78,79,86,82,87,90,131

Mean predicted aligned error: 15.47 Å

Foldseek 3Di:
DDDDDDPLLVQLVVVQVPDPFADALVRSCVVSVHDSVVSVVSLVVVQVVCVVVVHQWHWDQDPRHIHIDGDPVCVVVVCVVVVVVLPPPQDPLLVLLLVCQLVDPQAFLVLSCVQVVHRCVVSVVVCVVSQQKDWDPDDDPDTTTIHGDPVVCVVVVHDDSVPDPDCVPPTDDSVPPPPDDD